Protein AF-A0A6T8UN69-F1 (afdb_monomer_lite)

Sequence (286 aa):
RALDAAEAAVQGIDRYLACGLDQQKLQELWQKQVRAEEHADEVLLEAWAATVAAQERLMMSVEQGLVDRVVETSPLDPEFAKDLHCEGLSLLATKAHGAGVKSVDRSLWGLVEQLLALEKIARFQERQLRSKQLKGVTQVPVDGAVTALYRAAAGAANPADPSGLALAADALDALGPTACPAPAGCKGMRLANASFGAWVSEDPGELLRGSDLKDVVTPCTGHGSMKDLLSLVKAWDDGLISAEEVRQMHHIDKDAHSCDEQCRSQLTIHLASQRSIIAEAMLKLR

Secondary structure (DSSP, 8-state):
-HHHHHHHHHHHHHHHTTS---HHHHHHHHHHHHHHHHHHHHHHHHHHHHHHHHHHHHHHHHHTTHHHHHHHTPPPPGGGGGG---S-HHHHHHHHHHHHHHHHHHHHHHHHHHHHHHHHHHHHHHHHHHHTT--PPPPPP-HHHHHHHHHHHHHHH-TTSHHHHHHHHHHHHHHHHHHSBPPTT--SEEEEEETTEEEEES-TTHHHHT--HHHH-EEE-SS--HHHHHHHHHHHHTT-S-TTTGGGT--S--------HHHHHHHHHHHTT---HHHHHHHHH-

Radius of gyration: 31.49 Å; chains: 1; bounding box: 70×32×103 Å

Organism: NCBI:txid73915

Foldseek 3Di:
DLVVQLVVLVVVLVVVVVDDDDPVVNVVSVVVNVVSVVVSLVVLQVLLVVLQVVLVVLLVCVVVVVLVVLLVPQDQDLVLLVPFAPPADLVNLLSLLLSSLVSSLVSCVVVVVVVVVSVVSNVVSVVVCVVVVHDHDDHDDCLSVLVSLLVLSVLCLQCVRPNVLLSSQVSCLSNQCSNANDPPPDGAHFHDDDPQFTKHFNRSSVVSVPDDCVVGIDGPGPDDDPVVVVVVVVCVVVVPDDPVNVCPPDPDDDDPDDCDPVNNVVSSVSSNPRDRPSNVVSVVVD

pLDDT: mean 75.1, std 19.1, range [29.41, 95.81]

Structure (mmCIF, N/CA/C/O backbone):
data_AF-A0A6T8UN69-F1
#
_entry.id   AF-A0A6T8UN69-F1
#
loop_
_atom_site.group_PDB
_atom_site.id
_atom_site.type_symbol
_atom_site.label_atom_id
_atom_site.label_alt_id
_atom_site.label_comp_id
_atom_site.label_asym_id
_atom_site.label_entity_id
_atom_site.label_seq_id
_atom_site.pdbx_PDB_ins_code
_atom_site.Cartn_x
_atom_site.Cartn_y
_atom_site.Cartn_z
_atom_site.occupancy
_atom_site.B_iso_or_equiv
_atom_site.auth_seq_id
_atom_site.auth_comp_id
_atom_site.auth_asym_id
_atom_site.auth_atom_id
_atom_site.pdbx_PDB_model_num
ATOM 1 N N . ARG A 1 1 ? -17.088 7.356 26.995 1.00 62.22 1 ARG A N 1
ATOM 2 C CA . ARG A 1 1 ? -18.423 7.955 27.253 1.00 62.22 1 ARG A CA 1
ATOM 3 C C . ARG A 1 1 ? -19.249 7.123 28.226 1.00 62.22 1 ARG A C 1
ATOM 5 O O . ARG A 1 1 ? -19.480 7.617 29.313 1.00 62.22 1 ARG A O 1
ATOM 12 N N . ALA A 1 2 ? -19.687 5.902 27.883 1.00 58.44 2 ALA A N 1
ATOM 13 C CA . ALA A 1 2 ? -20.429 5.052 28.830 1.00 58.44 2 ALA A CA 1
ATOM 14 C C . ALA A 1 2 ? -19.566 4.646 30.043 1.00 58.44 2 ALA A C 1
ATOM 16 O O . ALA A 1 2 ? -19.998 4.809 31.176 1.00 58.44 2 ALA A O 1
ATOM 17 N N . LEU A 1 3 ? -18.307 4.250 29.801 1.00 64.06 3 LEU A N 1
ATOM 18 C CA . LEU A 1 3 ? -17.312 4.008 30.857 1.00 64.06 3 LEU A CA 1
ATOM 19 C C . LEU A 1 3 ? -17.094 5.250 31.739 1.00 64.06 3 LEU A C 1
ATOM 21 O O . LEU A 1 3 ? -17.271 5.168 32.946 1.00 64.06 3 LEU A O 1
ATOM 25 N N . ASP A 1 4 ? -16.827 6.414 31.139 1.00 73.88 4 ASP A N 1
ATOM 26 C CA . ASP A 1 4 ? -16.667 7.675 31.885 1.00 73.88 4 ASP A CA 1
ATOM 27 C C . ASP A 1 4 ? -17.915 8.039 32.714 1.00 73.88 4 ASP A C 1
ATOM 29 O O . ASP A 1 4 ? -17.803 8.592 33.806 1.00 73.88 4 ASP A O 1
ATOM 33 N N . ALA A 1 5 ? -19.117 7.738 32.210 1.00 66.19 5 ALA A N 1
ATOM 34 C CA . ALA A 1 5 ? -20.366 7.971 32.930 1.00 66.19 5 ALA A CA 1
ATOM 35 C C . ALA A 1 5 ? -20.525 7.024 34.130 1.00 66.19 5 ALA A C 1
ATOM 37 O O . ALA A 1 5 ? -20.993 7.463 35.182 1.00 66.19 5 ALA A O 1
ATOM 38 N N . ALA A 1 6 ? -20.104 5.762 33.995 1.00 60.38 6 ALA A N 1
ATOM 39 C CA . ALA A 1 6 ? -20.058 4.809 35.099 1.00 60.38 6 ALA A CA 1
ATOM 40 C C . ALA A 1 6 ? -19.016 5.222 36.154 1.00 60.38 6 ALA A C 1
ATOM 42 O O . ALA A 1 6 ? -19.330 5.241 37.341 1.00 60.38 6 ALA A O 1
ATOM 43 N N . GLU A 1 7 ? -17.814 5.640 35.741 1.00 75.38 7 GLU A N 1
ATOM 44 C CA . GLU A 1 7 ? -16.772 6.147 36.649 1.00 75.38 7 GLU A CA 1
ATOM 45 C C . GLU A 1 7 ? -17.216 7.415 37.393 1.00 75.38 7 GLU A C 1
ATOM 47 O O . GLU A 1 7 ? -17.014 7.541 38.603 1.00 75.38 7 GLU A O 1
ATOM 52 N N . ALA A 1 8 ? -17.869 8.352 36.699 1.00 70.06 8 ALA A N 1
ATOM 53 C CA . ALA A 1 8 ? -18.395 9.569 37.312 1.00 70.06 8 ALA A CA 1
ATOM 54 C C . ALA A 1 8 ? -19.484 9.274 38.355 1.00 70.06 8 ALA A C 1
ATOM 56 O O . ALA A 1 8 ? -19.599 9.986 39.357 1.00 70.06 8 ALA A O 1
ATOM 57 N N . ALA A 1 9 ? -20.280 8.228 38.137 1.00 64.06 9 ALA A N 1
ATOM 58 C CA . ALA A 1 9 ? -21.314 7.821 39.071 1.00 64.06 9 ALA A CA 1
ATOM 59 C C . ALA A 1 9 ? -20.724 7.090 40.308 1.00 64.06 9 ALA A C 1
ATOM 61 O O . ALA A 1 9 ? -21.192 7.365 41.418 1.00 64.06 9 ALA A O 1
ATOM 62 N N . VAL A 1 10 ? -19.616 6.332 40.174 1.00 68.06 10 VAL A N 1
ATOM 63 C CA . VAL A 1 10 ? -18.839 5.795 41.322 1.00 68.06 10 VAL A CA 1
ATOM 64 C C . VAL A 1 10 ? -18.336 6.938 42.200 1.00 68.06 10 VAL A C 1
ATOM 66 O O . VAL A 1 10 ? -18.602 6.978 43.401 1.00 68.06 10 VAL A O 1
ATOM 69 N N . GLN A 1 11 ? -17.680 7.930 41.588 1.00 71.25 11 GLN A N 1
ATOM 70 C CA . GLN A 1 11 ? -17.156 9.098 42.306 1.00 71.25 11 GLN A CA 1
ATOM 71 C C . GLN A 1 11 ? -18.262 9.899 43.013 1.00 71.25 11 GLN A C 1
ATOM 73 O O . GLN A 1 11 ? -18.019 10.536 44.040 1.00 71.25 11 GLN A O 1
ATOM 78 N N . GLY A 1 12 ? -19.480 9.888 42.464 1.00 61.44 12 GLY A N 1
ATOM 79 C CA . GLY A 1 12 ? -20.652 10.510 43.073 1.00 61.44 12 GLY A CA 1
ATOM 80 C C . GLY A 1 12 ? -21.086 9.833 44.375 1.00 61.44 12 GLY A C 1
ATOM 81 O O . GLY A 1 12 ? -21.460 10.531 45.317 1.00 61.44 12 GLY A O 1
ATOM 82 N N . ILE A 1 13 ? -20.995 8.502 44.451 1.00 62.66 13 ILE A N 1
ATOM 83 C CA . ILE A 1 13 ? -21.324 7.719 45.652 1.00 62.66 13 ILE A CA 1
ATOM 84 C C . ILE A 1 13 ? -20.239 7.860 46.722 1.00 62.66 13 ILE A C 1
ATOM 86 O O . ILE A 1 13 ? -20.571 8.093 47.886 1.00 62.66 13 ILE A O 1
ATOM 90 N N . ASP A 1 14 ? -18.960 7.816 46.338 1.00 63.09 14 ASP A N 1
ATOM 91 C CA . ASP A 1 14 ? -17.831 7.974 47.269 1.00 63.09 14 ASP A CA 1
ATOM 92 C C . ASP A 1 14 ? -17.875 9.318 48.010 1.00 63.09 14 ASP A C 1
ATOM 94 O O . ASP A 1 14 ? -17.601 9.400 49.208 1.00 63.09 14 ASP A O 1
ATOM 98 N N . ARG A 1 15 ? -18.298 10.384 47.318 1.00 61.59 15 ARG A N 1
ATOM 99 C CA . ARG A 1 15 ? -18.509 11.709 47.925 1.00 61.59 15 ARG A CA 1
ATOM 100 C C . ARG A 1 15 ? -19.724 11.755 48.852 1.00 61.59 15 ARG A C 1
ATOM 102 O O . ARG A 1 15 ? -19.740 12.559 49.779 1.00 61.59 15 ARG A O 1
ATOM 109 N N . TY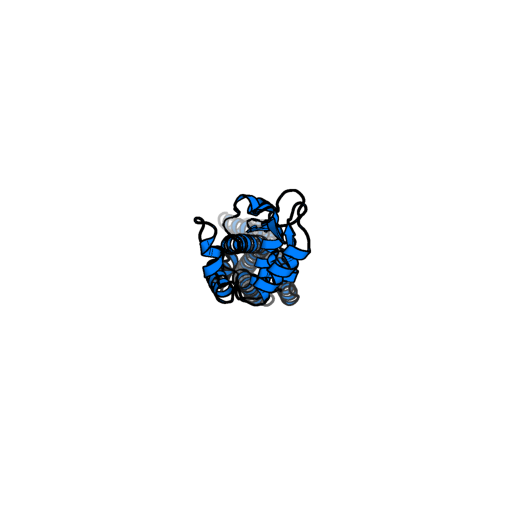R A 1 16 ? -20.731 10.916 48.614 1.00 60.50 16 TYR A N 1
ATOM 110 C CA . TYR A 1 16 ? -21.969 10.884 49.395 1.00 60.50 16 TYR A CA 1
ATOM 111 C C . TYR A 1 16 ? -21.808 10.126 50.721 1.00 60.50 16 TYR A C 1
ATOM 113 O O . TYR A 1 16 ? -22.405 10.509 51.725 1.00 60.50 16 TYR A O 1
ATOM 121 N N . LEU A 1 17 ? -20.941 9.108 50.764 1.00 57.38 17 LEU A N 1
ATOM 122 C CA . LEU A 1 17 ? -20.594 8.370 51.988 1.00 57.38 17 LEU A CA 1
ATOM 123 C C . LEU A 1 17 ? -19.914 9.250 53.060 1.00 57.38 17 LEU A C 1
ATOM 125 O O . LEU A 1 17 ? -19.919 8.894 54.237 1.00 57.38 17 LEU A O 1
ATOM 129 N N . ALA A 1 18 ? -19.379 10.416 52.680 1.00 59.12 18 ALA A N 1
ATOM 130 C CA . ALA A 1 18 ? -18.726 11.369 53.581 1.00 59.12 18 ALA A CA 1
ATOM 131 C C . ALA A 1 18 ? -19.687 12.359 54.280 1.00 59.12 18 ALA A C 1
ATOM 133 O O . ALA A 1 18 ? -19.265 13.085 55.182 1.00 59.12 18 ALA A O 1
ATOM 134 N N . CYS A 1 19 ? -20.971 12.407 53.901 1.00 59.41 19 CYS A N 1
ATOM 135 C CA . CYS A 1 19 ? -21.957 13.342 54.453 1.00 59.41 19 CYS A CA 1
ATOM 136 C C . CYS A 1 19 ? -23.213 12.580 54.903 1.00 59.41 19 CYS A C 1
ATOM 138 O O . CYS A 1 19 ? -24.081 12.271 54.090 1.00 59.41 19 CYS A O 1
ATOM 140 N N . GLY A 1 20 ? -23.321 12.247 56.193 1.00 61.94 20 GLY A N 1
ATOM 141 C CA . GLY A 1 20 ? -24.482 11.504 56.699 1.00 61.94 20 GLY A CA 1
ATOM 142 C C . GLY A 1 20 ? -25.805 12.269 56.549 1.00 61.94 20 GLY A C 1
ATOM 143 O O . GLY A 1 20 ? -25.817 13.493 56.583 1.00 61.94 20 GLY A O 1
ATOM 144 N N . LEU A 1 21 ? -26.976 11.648 56.421 1.00 59.16 21 LEU A N 1
ATOM 145 C CA . LEU A 1 21 ? -27.380 10.334 55.905 1.00 59.16 21 LEU A CA 1
ATOM 146 C C . LEU A 1 21 ? -28.847 10.544 55.470 1.00 59.16 21 LEU A C 1
ATOM 148 O O . LEU A 1 21 ? -29.690 10.827 56.317 1.00 59.16 21 LEU A O 1
ATOM 152 N N . ASP A 1 22 ? -29.152 10.415 54.176 1.00 75.81 22 ASP A N 1
ATOM 153 C CA . ASP A 1 22 ? -30.517 10.192 53.672 1.00 75.81 22 ASP A CA 1
ATOM 154 C C . ASP A 1 22 ? -30.512 8.850 52.936 1.00 75.81 22 ASP A C 1
ATOM 156 O O . ASP A 1 22 ? -29.900 8.696 51.874 1.00 75.81 22 ASP A O 1
ATOM 160 N N . GLN A 1 23 ? -31.133 7.853 53.564 1.00 73.25 23 GLN A N 1
ATOM 161 C CA . GLN A 1 23 ? -31.097 6.462 53.128 1.00 73.25 23 GLN A CA 1
ATOM 162 C C . GLN A 1 23 ? -31.810 6.268 51.783 1.00 73.25 23 GLN A C 1
ATOM 164 O O . GLN A 1 23 ? -31.371 5.456 50.970 1.00 73.25 23 GLN A O 1
ATOM 169 N N . GLN A 1 24 ? -32.858 7.054 51.518 1.00 79.75 24 GLN A N 1
ATOM 170 C CA . GLN A 1 24 ? -33.617 6.982 50.273 1.00 79.75 24 GLN A CA 1
ATOM 171 C C . GLN A 1 24 ? -32.778 7.504 49.102 1.00 79.75 24 GLN A C 1
ATOM 173 O O . GLN A 1 24 ? -32.668 6.861 48.060 1.00 79.75 24 GLN A O 1
ATOM 178 N N . LYS A 1 25 ? -32.074 8.617 49.317 1.00 77.62 25 LYS A N 1
ATOM 179 C CA . LYS A 1 25 ? -31.186 9.213 48.316 1.00 77.62 25 LYS A CA 1
ATOM 180 C C . LYS A 1 25 ? -29.934 8.375 48.046 1.00 77.62 25 LYS A C 1
ATOM 182 O O . LYS A 1 25 ? -29.472 8.310 46.909 1.00 77.62 25 LYS A O 1
ATOM 187 N N . LEU A 1 26 ? -29.407 7.688 49.061 1.00 77.38 26 LEU A N 1
ATOM 188 C CA . LEU A 1 26 ? -28.316 6.727 48.883 1.00 77.38 26 LEU A CA 1
ATOM 189 C C . LEU A 1 26 ? -28.768 5.509 48.060 1.00 77.38 26 LEU A C 1
ATOM 191 O O . LEU A 1 26 ? -28.031 5.058 47.185 1.00 77.38 26 LEU A O 1
ATOM 195 N N . GLN A 1 27 ? -29.991 5.020 48.281 1.00 81.25 27 GLN A N 1
ATOM 196 C CA . GLN A 1 27 ? -30.570 3.927 47.498 1.00 81.25 27 GLN A CA 1
ATOM 197 C C . GLN A 1 27 ? -30.805 4.325 46.031 1.00 81.25 27 GLN A C 1
ATOM 199 O O . GLN A 1 27 ? -30.498 3.544 45.133 1.00 81.25 27 GLN A O 1
ATOM 204 N N . GLU A 1 28 ? -31.281 5.545 45.771 1.00 83.12 28 GLU A N 1
ATOM 205 C CA . GLU A 1 28 ? -31.431 6.082 44.410 1.00 83.12 28 GLU A CA 1
ATOM 206 C C . GLU A 1 28 ? -30.085 6.236 43.688 1.00 83.12 28 GLU A C 1
ATOM 208 O O . GLU A 1 28 ? -29.955 5.841 42.526 1.00 83.12 28 GLU A O 1
ATOM 213 N N . LEU A 1 29 ? -29.063 6.773 44.367 1.00 80.75 29 LEU A N 1
ATOM 214 C CA . LEU A 1 29 ? -27.714 6.899 43.808 1.00 80.75 29 LEU A CA 1
ATOM 215 C C . LEU A 1 29 ? -27.100 5.531 43.509 1.00 80.75 29 LEU A C 1
ATOM 217 O O . LEU A 1 29 ? -26.540 5.344 42.431 1.00 80.75 29 LEU A O 1
ATOM 221 N N . TRP A 1 30 ? -27.263 4.569 44.417 1.00 80.75 30 TRP A N 1
ATOM 222 C CA . TRP A 1 30 ? -26.813 3.196 44.212 1.00 80.75 30 TRP A CA 1
ATOM 223 C C . TRP A 1 30 ? -27.508 2.541 43.012 1.00 80.75 30 TRP A C 1
ATOM 225 O O . TRP A 1 30 ? -26.835 2.008 42.136 1.00 80.75 30 TRP A O 1
ATOM 235 N N . GLN A 1 31 ? -28.836 2.652 42.892 1.00 85.81 31 GLN A N 1
ATOM 236 C CA . GLN A 1 31 ? -29.565 2.124 41.730 1.00 85.81 31 GLN A CA 1
ATOM 237 C C . GLN A 1 31 ? -29.118 2.776 40.418 1.00 85.81 31 GLN A C 1
ATOM 239 O O . GLN A 1 31 ? -29.001 2.103 39.395 1.00 85.81 31 GLN A O 1
ATOM 244 N N . LYS A 1 32 ? -28.866 4.090 40.432 1.00 83.94 32 LYS A N 1
ATOM 245 C CA . LYS A 1 32 ? -28.361 4.813 39.263 1.00 83.94 32 LYS A CA 1
ATOM 246 C C . LYS A 1 32 ? -26.964 4.336 38.870 1.00 83.94 32 LYS A C 1
ATOM 248 O O . LYS A 1 32 ? -26.701 4.199 37.679 1.00 83.94 32 LYS A O 1
ATOM 253 N N . GLN A 1 33 ? -26.104 4.074 39.851 1.00 82.31 33 GLN A N 1
ATOM 254 C CA . GLN A 1 33 ? -24.772 3.531 39.623 1.00 82.31 33 GLN A CA 1
ATOM 255 C C . GLN A 1 33 ? -24.827 2.141 39.005 1.00 82.31 33 GLN A C 1
ATOM 257 O O . GLN A 1 33 ? -24.206 1.928 37.972 1.00 82.31 33 GLN A O 1
ATOM 262 N N . VAL A 1 34 ? -25.602 1.229 39.599 1.00 84.75 34 VAL A N 1
ATOM 263 C CA . VAL A 1 34 ? -25.745 -0.144 39.095 1.00 84.75 34 VAL A CA 1
ATOM 264 C C . VAL A 1 34 ? -26.188 -0.128 37.632 1.00 84.75 34 VAL A C 1
ATOM 266 O O . VAL A 1 34 ? -25.539 -0.740 36.796 1.00 84.75 34 VAL A O 1
ATOM 269 N N . ARG A 1 35 ? -27.204 0.675 37.284 1.00 86.50 35 ARG A N 1
ATOM 270 C CA . ARG A 1 35 ? -27.659 0.807 35.887 1.00 86.50 35 ARG A CA 1
ATOM 271 C C . ARG A 1 35 ? -26.601 1.400 34.956 1.00 86.50 35 ARG A C 1
ATOM 273 O O . ARG A 1 35 ? -26.521 1.012 33.796 1.00 86.50 35 ARG A O 1
ATOM 280 N N . ALA A 1 36 ? -25.834 2.385 35.425 1.00 82.94 36 ALA A N 1
ATOM 281 C CA . ALA A 1 36 ? -24.773 2.991 34.624 1.00 82.94 36 ALA A CA 1
ATOM 282 C C . ALA A 1 36 ? -23.632 1.998 34.363 1.00 82.94 36 ALA A C 1
ATOM 284 O O . ALA A 1 36 ? -23.059 1.998 33.276 1.00 82.94 36 ALA A O 1
ATOM 285 N N . GLU A 1 37 ? -23.327 1.152 35.343 1.00 85.81 37 GLU A N 1
ATOM 286 C CA . GLU A 1 37 ? -22.321 0.104 35.238 1.00 85.81 37 GLU A CA 1
ATOM 287 C C . GLU A 1 37 ? -22.777 -1.036 34.321 1.00 85.81 37 GLU A C 1
ATOM 289 O O . GLU A 1 37 ? -22.049 -1.359 33.385 1.00 85.81 37 GLU A O 1
ATOM 294 N N . GLU A 1 38 ? -24.001 -1.546 34.497 1.00 88.06 38 GLU A N 1
ATOM 295 C CA . GLU A 1 38 ? -24.620 -2.540 33.604 1.00 88.06 38 GLU A CA 1
ATOM 296 C C . GLU A 1 38 ? -24.624 -2.050 32.149 1.00 88.06 38 GLU A C 1
ATOM 298 O O . GLU A 1 38 ? -24.169 -2.748 31.245 1.00 88.06 38 GLU A O 1
ATOM 303 N N . HIS A 1 39 ? -25.047 -0.803 31.920 1.00 88.00 39 HIS A N 1
ATOM 304 C CA . HIS A 1 39 ? -25.047 -0.223 30.580 1.00 88.00 39 HIS A CA 1
ATOM 305 C C . HIS A 1 39 ? -23.630 -0.067 30.002 1.00 88.00 39 HIS A C 1
ATOM 307 O O . HIS A 1 39 ? -23.417 -0.254 28.803 1.00 88.00 39 HIS A O 1
ATOM 313 N N . ALA A 1 40 ? -22.638 0.280 30.828 1.00 88.75 40 ALA A N 1
ATOM 314 C CA . ALA A 1 40 ? -21.252 0.368 30.378 1.00 88.75 40 ALA A CA 1
ATOM 315 C C . ALA A 1 40 ? -20.680 -1.008 30.001 1.00 88.75 40 ALA A C 1
ATOM 317 O O . ALA A 1 40 ? -19.903 -1.089 29.048 1.00 88.75 40 ALA A O 1
ATOM 318 N N . ASP A 1 41 ? -21.075 -2.065 30.713 1.00 91.31 41 ASP A N 1
ATOM 319 C CA . ASP A 1 41 ? -20.672 -3.444 30.434 1.00 91.31 41 ASP A CA 1
ATOM 320 C C . ASP A 1 41 ? -21.272 -3.949 29.119 1.00 91.31 41 ASP A C 1
ATOM 322 O O . ASP A 1 41 ? -20.545 -4.488 28.281 1.00 91.31 41 ASP A O 1
ATOM 326 N N . GLU A 1 42 ? -22.566 -3.705 28.895 1.00 92.75 42 GLU A N 1
ATOM 327 C CA . GLU A 1 42 ? -23.251 -4.023 27.636 1.00 92.75 42 GLU A CA 1
ATOM 328 C C . GLU A 1 42 ? -22.577 -3.335 26.444 1.00 92.75 42 GLU A C 1
ATOM 330 O O . GLU A 1 42 ? -22.165 -3.992 25.486 1.00 92.75 42 GLU A O 1
ATOM 335 N N . VAL A 1 43 ? -22.371 -2.016 26.531 1.00 92.81 43 VAL A N 1
ATOM 336 C CA . VAL A 1 43 ? -21.730 -1.234 25.463 1.00 92.81 43 VAL A CA 1
ATOM 337 C C . VAL A 1 43 ? -20.296 -1.703 25.209 1.00 92.81 43 VAL A C 1
ATOM 339 O O . VAL A 1 43 ? -19.839 -1.709 24.064 1.00 92.81 43 VAL A O 1
ATOM 342 N N . LEU A 1 44 ? -19.560 -2.097 26.252 1.00 92.88 44 LEU A N 1
ATOM 343 C CA . LEU A 1 44 ? -18.206 -2.621 26.100 1.00 92.88 44 LEU A CA 1
ATOM 344 C C . LEU A 1 44 ? -18.199 -3.971 25.366 1.00 92.88 44 LEU A C 1
ATOM 346 O O . LEU A 1 44 ? -17.345 -4.176 24.502 1.00 92.88 44 LEU A O 1
ATOM 350 N N . LEU A 1 45 ? -19.143 -4.864 25.671 1.00 94.69 45 LEU A N 1
ATOM 351 C CA . LEU A 1 45 ? -19.291 -6.152 24.988 1.00 94.69 45 LEU A CA 1
ATOM 352 C C . LEU A 1 45 ? -19.696 -5.979 23.517 1.00 94.69 45 LEU A C 1
ATOM 354 O O . LEU A 1 45 ? -19.110 -6.626 22.647 1.00 94.69 45 LEU A O 1
ATOM 358 N N . GLU A 1 46 ? -20.634 -5.078 23.221 1.00 94.69 46 GLU A N 1
ATOM 359 C CA . GLU A 1 46 ? -21.027 -4.747 21.845 1.00 94.69 46 GLU A CA 1
ATOM 360 C C . GLU A 1 46 ? -19.860 -4.153 21.049 1.00 94.69 46 GLU A C 1
ATOM 362 O O . GLU A 1 46 ? -19.572 -4.580 19.927 1.00 94.69 46 GLU A O 1
ATOM 367 N N . ALA A 1 47 ? -19.144 -3.195 21.642 1.00 93.44 47 ALA A N 1
ATOM 368 C CA . ALA A 1 47 ? -17.995 -2.566 21.007 1.00 93.44 47 ALA A CA 1
ATOM 369 C C . ALA A 1 47 ? -16.854 -3.567 20.772 1.00 93.44 47 ALA A C 1
ATOM 371 O O . ALA A 1 47 ? -16.173 -3.483 19.751 1.00 93.44 47 ALA A O 1
ATOM 372 N N . TRP A 1 48 ? -16.660 -4.524 21.682 1.00 95.81 48 TRP A N 1
ATOM 373 C CA . TRP A 1 48 ? -15.706 -5.615 21.504 1.00 95.81 48 TRP A CA 1
ATOM 374 C C . TRP A 1 48 ? -16.097 -6.537 20.348 1.00 95.81 48 TRP A C 1
ATOM 376 O O . TRP A 1 48 ? -15.270 -6.813 19.481 1.00 95.81 48 TRP A O 1
ATOM 386 N N . ALA A 1 49 ? -17.361 -6.962 20.280 1.00 94.62 49 ALA A N 1
ATOM 387 C CA . ALA A 1 49 ? -17.854 -7.790 19.182 1.00 94.62 49 ALA A CA 1
ATOM 388 C C . ALA A 1 49 ? -17.687 -7.094 17.819 1.00 94.62 49 ALA A C 1
ATOM 390 O O . ALA A 1 49 ? -17.262 -7.723 16.851 1.00 94.62 49 ALA A O 1
ATOM 391 N N . ALA A 1 50 ? -17.946 -5.784 17.749 1.00 94.94 50 ALA A N 1
ATOM 392 C CA . ALA A 1 50 ? -17.722 -4.992 16.541 1.00 94.94 50 ALA A CA 1
ATOM 393 C C . ALA A 1 50 ? -16.238 -4.942 16.135 1.00 94.94 50 ALA A C 1
ATOM 395 O O . ALA A 1 50 ? -15.923 -5.062 14.950 1.00 94.94 50 ALA A O 1
ATOM 396 N N . THR A 1 51 ? -15.325 -4.804 17.101 1.00 94.75 51 THR A N 1
ATOM 397 C CA . THR A 1 51 ? -13.875 -4.839 16.858 1.00 94.75 51 THR A CA 1
ATOM 398 C C . THR A 1 51 ? -13.423 -6.199 16.329 1.00 94.75 51 THR A C 1
ATOM 400 O O . THR A 1 51 ? -12.702 -6.246 15.333 1.00 94.75 51 THR A O 1
ATOM 403 N N . VAL A 1 52 ? -13.874 -7.301 16.937 1.00 95.12 52 VAL A N 1
ATOM 404 C CA . VAL A 1 52 ? -13.548 -8.663 16.475 1.00 95.12 52 VAL A CA 1
ATOM 405 C C . VAL A 1 52 ? -14.087 -8.895 15.060 1.00 95.12 52 VAL A C 1
ATOM 407 O O . VAL A 1 52 ? -13.337 -9.311 14.181 1.00 95.12 52 VAL A O 1
ATOM 410 N N . ALA A 1 53 ? -15.336 -8.510 14.785 1.00 95.19 53 ALA A N 1
ATOM 411 C CA . ALA A 1 53 ? -15.914 -8.606 13.444 1.00 95.19 53 ALA A CA 1
ATOM 412 C C . ALA A 1 53 ? -15.152 -7.758 12.404 1.00 95.19 53 ALA A C 1
ATOM 414 O O . ALA A 1 53 ? -15.041 -8.137 11.236 1.00 95.19 53 ALA A O 1
ATOM 415 N N . ALA A 1 54 ? -14.610 -6.602 12.799 1.00 94.50 54 ALA A N 1
ATOM 416 C CA . ALA A 1 54 ? -13.759 -5.797 11.929 1.00 94.50 54 ALA A CA 1
ATOM 417 C C . ALA A 1 54 ? -12.410 -6.481 11.643 1.00 94.50 54 ALA A C 1
ATOM 419 O O . ALA A 1 54 ? -11.952 -6.444 10.500 1.00 94.50 54 ALA A O 1
ATOM 420 N N . GLN A 1 55 ? -11.805 -7.148 12.633 1.00 93.69 55 GLN A N 1
ATOM 421 C CA . GLN A 1 55 ? -10.586 -7.946 12.440 1.00 93.69 55 GLN A CA 1
ATOM 422 C C . GLN A 1 55 ? -10.833 -9.118 11.482 1.00 93.69 55 GLN A C 1
ATOM 424 O O . GLN A 1 55 ? -10.053 -9.320 10.556 1.00 93.69 55 GLN A O 1
ATOM 429 N N . GLU A 1 56 ? -11.950 -9.834 11.628 1.00 94.25 56 GLU A N 1
ATOM 430 C CA . GLU A 1 56 ? -12.337 -10.909 10.702 1.00 94.25 56 GLU A CA 1
ATOM 431 C C . GLU A 1 56 ? -12.488 -10.395 9.268 1.00 94.25 56 GLU A C 1
ATOM 433 O O . GLU A 1 56 ? -11.956 -10.984 8.327 1.00 94.25 56 GLU A O 1
ATOM 438 N N . ARG A 1 57 ? -13.175 -9.262 9.081 1.00 94.75 57 ARG A N 1
ATOM 439 C CA . ARG A 1 57 ? -13.347 -8.648 7.755 1.00 94.75 57 ARG A CA 1
ATOM 440 C C . ARG A 1 57 ? -12.033 -8.200 7.140 1.00 94.75 57 ARG A C 1
ATOM 442 O O . ARG A 1 57 ? -11.850 -8.372 5.934 1.00 94.75 57 ARG A O 1
ATOM 449 N N . LEU A 1 58 ? -11.131 -7.641 7.943 1.00 93.25 58 LEU A N 1
ATOM 450 C CA . LEU A 1 58 ? -9.787 -7.292 7.495 1.00 93.25 58 LEU A CA 1
ATOM 451 C C . LEU A 1 58 ? -9.062 -8.539 6.985 1.00 93.25 58 LEU A C 1
ATOM 453 O O . LEU A 1 58 ? -8.559 -8.526 5.865 1.00 93.25 58 LEU A O 1
ATOM 457 N N . MET A 1 59 ? -9.067 -9.621 7.764 1.00 94.06 59 MET A N 1
ATOM 458 C CA . MET A 1 59 ? -8.399 -10.869 7.393 1.00 94.06 59 MET A CA 1
ATOM 459 C C . MET A 1 59 ? -8.988 -11.479 6.119 1.00 94.06 59 MET A C 1
ATOM 461 O O . MET A 1 59 ? -8.236 -11.769 5.194 1.00 94.06 59 MET A O 1
ATOM 465 N N . MET A 1 60 ? -10.317 -11.551 6.003 1.00 94.62 60 MET A N 1
ATOM 466 C CA . MET A 1 60 ? -10.976 -11.997 4.768 1.00 94.62 60 MET A CA 1
ATOM 467 C C . MET A 1 60 ? -10.595 -11.125 3.564 1.00 94.62 60 MET A C 1
ATOM 469 O O . MET A 1 60 ? -10.367 -11.634 2.471 1.00 94.62 60 MET A O 1
ATOM 473 N N . SER A 1 61 ? -10.504 -9.805 3.747 1.00 93.88 61 SER A N 1
ATOM 474 C CA . SER A 1 61 ? -10.136 -8.890 2.659 1.00 93.88 61 SER A CA 1
ATOM 475 C C . SER A 1 61 ? -8.684 -9.087 2.224 1.00 93.88 61 SER A C 1
ATOM 477 O O . SER A 1 61 ? -8.384 -9.064 1.030 1.00 93.88 61 SER A O 1
ATOM 479 N N . VAL A 1 62 ? -7.783 -9.306 3.184 1.00 93.44 62 VAL A N 1
ATOM 480 C CA . VAL A 1 62 ? -6.373 -9.621 2.927 1.00 93.44 62 VAL A CA 1
ATOM 481 C C . VAL A 1 62 ? -6.239 -10.951 2.187 1.00 93.44 62 VAL A C 1
ATOM 483 O O . VAL A 1 62 ? -5.540 -11.001 1.182 1.00 93.44 62 VAL A O 1
ATOM 486 N N . GLU A 1 63 ? -6.945 -11.999 2.618 1.00 93.19 63 GLU A N 1
ATOM 487 C CA . GLU A 1 63 ? -6.971 -13.305 1.938 1.00 93.19 63 GLU A CA 1
ATOM 488 C C . GLU A 1 63 ? -7.516 -13.210 0.510 1.00 93.19 63 GLU A C 1
ATOM 490 O O . GLU A 1 63 ? -7.060 -13.914 -0.387 1.00 93.19 63 GLU A O 1
ATOM 495 N N . GLN A 1 64 ? -8.456 -12.295 0.279 1.00 94.19 64 GLN A N 1
ATOM 496 C CA . GLN A 1 64 ? -8.978 -11.985 -1.048 1.00 94.19 64 GLN A CA 1
ATOM 497 C C . GLN A 1 64 ? -8.044 -11.090 -1.877 1.00 94.19 64 GLN A C 1
ATOM 499 O O . GLN A 1 64 ? -8.459 -10.647 -2.944 1.00 94.19 64 GLN A O 1
ATOM 504 N N . GLY A 1 65 ? -6.830 -10.773 -1.419 1.00 93.12 65 GLY A N 1
ATOM 505 C CA . GLY A 1 65 ? -5.846 -9.991 -2.176 1.00 93.12 65 GLY A CA 1
ATOM 506 C C . GLY A 1 65 ? -6.068 -8.476 -2.140 1.00 93.12 65 GLY A C 1
ATOM 507 O O . GLY A 1 65 ? -5.725 -7.783 -3.094 1.00 93.12 65 GLY A O 1
ATOM 508 N N . LEU A 1 66 ? -6.677 -7.927 -1.077 1.00 94.25 66 LEU A N 1
ATOM 509 C CA . LEU A 1 66 ? -6.847 -6.471 -0.931 1.00 94.25 66 LEU A CA 1
ATOM 510 C C . LEU A 1 66 ? -5.511 -5.724 -1.034 1.00 94.25 66 LEU A C 1
ATOM 512 O O . LEU A 1 66 ? -5.449 -4.696 -1.700 1.00 94.25 66 LEU A O 1
ATOM 516 N N . VAL A 1 67 ? -4.474 -6.230 -0.362 1.00 93.19 67 VAL A N 1
ATOM 517 C CA . VAL A 1 67 ? -3.165 -5.568 -0.298 1.00 93.19 67 VAL A CA 1
ATOM 518 C C . VAL A 1 67 ? -2.531 -5.507 -1.685 1.00 93.19 67 VAL A C 1
ATOM 520 O O . VAL A 1 67 ? -2.133 -4.430 -2.115 1.00 93.19 67 VAL A O 1
ATOM 523 N N . ASP A 1 68 ? -2.518 -6.629 -2.403 1.00 92.69 68 ASP A N 1
ATOM 524 C CA . ASP A 1 68 ? -1.918 -6.719 -3.735 1.00 92.69 68 ASP A CA 1
ATOM 525 C C . ASP A 1 68 ? -2.628 -5.782 -4.723 1.00 92.69 68 ASP A C 1
ATOM 527 O O . ASP A 1 68 ? -1.976 -4.984 -5.391 1.00 92.69 68 ASP A O 1
ATOM 531 N N . ARG A 1 69 ? -3.969 -5.741 -4.708 1.00 93.12 69 ARG A N 1
ATOM 532 C CA . ARG A 1 69 ? -4.741 -4.794 -5.535 1.00 93.12 69 ARG A CA 1
ATOM 533 C C . ARG A 1 69 ? -4.413 -3.329 -5.255 1.00 93.12 69 ARG A C 1
ATOM 535 O O . ARG A 1 69 ? -4.446 -2.506 -6.166 1.00 93.12 69 ARG A O 1
ATOM 542 N N . VAL A 1 70 ? -4.156 -2.972 -3.997 1.00 93.06 70 VAL A N 1
ATOM 543 C CA . VAL A 1 70 ? -3.797 -1.591 -3.631 1.00 93.06 70 VAL A CA 1
ATOM 544 C C . VAL A 1 70 ? -2.414 -1.244 -4.175 1.00 93.06 70 VAL A C 1
ATOM 546 O O . VAL A 1 70 ? -2.222 -0.135 -4.668 1.00 93.06 70 VAL A O 1
ATOM 549 N N . VAL A 1 71 ? -1.471 -2.189 -4.147 1.00 92.56 71 VAL A N 1
ATOM 550 C CA . VAL A 1 71 ? -0.156 -2.021 -4.781 1.00 92.56 71 VAL A CA 1
ATOM 551 C C . VAL A 1 71 ? -0.297 -1.863 -6.296 1.00 92.56 71 VAL A C 1
ATOM 553 O O . VAL A 1 71 ? 0.203 -0.886 -6.843 1.00 92.56 71 VAL A O 1
ATOM 556 N N . GLU A 1 72 ? -1.043 -2.747 -6.961 1.00 88.94 72 GLU A N 1
ATOM 557 C CA . GLU A 1 72 ? -1.254 -2.719 -8.420 1.00 88.94 72 GLU A CA 1
ATOM 558 C C . GLU A 1 72 ? -1.928 -1.431 -8.912 1.00 88.94 72 GLU A C 1
ATOM 560 O O . GLU A 1 72 ? -1.651 -0.951 -10.006 1.00 88.94 72 GLU A O 1
ATOM 565 N N . THR A 1 73 ? -2.822 -0.855 -8.106 1.00 90.44 73 THR A N 1
ATOM 566 C CA . THR A 1 73 ? -3.571 0.363 -8.462 1.00 90.44 73 THR A CA 1
ATOM 567 C C . THR A 1 73 ? -2.962 1.641 -7.884 1.00 90.44 73 THR A C 1
ATOM 569 O O . THR A 1 73 ? -3.581 2.706 -7.962 1.00 90.44 73 THR A O 1
ATOM 572 N N . SER A 1 74 ? -1.761 1.559 -7.301 1.00 90.69 74 SER A N 1
ATOM 573 C CA . SER A 1 74 ? -1.086 2.697 -6.672 1.00 90.69 74 SER A CA 1
ATOM 574 C C . SER A 1 74 ? -0.816 3.805 -7.700 1.00 90.69 74 SER A C 1
ATOM 576 O O . SER A 1 74 ? -0.069 3.591 -8.656 1.00 90.69 74 SER A O 1
ATOM 578 N N . PRO A 1 75 ? -1.409 5.005 -7.544 1.00 90.69 75 PRO A N 1
ATOM 579 C CA . PRO A 1 75 ? -1.286 6.050 -8.547 1.00 90.69 75 PRO A CA 1
ATOM 580 C C . PRO A 1 75 ? 0.108 6.672 -8.509 1.00 90.69 75 PRO A C 1
ATOM 582 O O . PRO A 1 75 ? 0.566 7.159 -7.471 1.00 90.69 75 PRO A O 1
ATOM 585 N N . LEU A 1 76 ? 0.784 6.713 -9.651 1.00 90.12 76 LEU A N 1
ATOM 586 C CA . LEU A 1 76 ? 2.035 7.449 -9.783 1.00 90.12 76 LEU A CA 1
ATOM 587 C C . LEU A 1 76 ? 1.744 8.949 -9.837 1.00 90.12 76 LEU A C 1
ATOM 589 O O . LEU A 1 76 ? 0.999 9.422 -10.694 1.00 90.12 76 LEU A O 1
ATOM 593 N N . ASP A 1 77 ? 2.331 9.694 -8.904 1.00 84.19 77 ASP A N 1
ATOM 594 C CA . ASP A 1 77 ? 2.200 11.145 -8.873 1.00 84.19 77 ASP A CA 1
ATOM 595 C C . ASP A 1 77 ? 3.060 11.756 -9.997 1.00 84.19 77 ASP A C 1
ATOM 597 O O . ASP A 1 77 ? 4.281 11.559 -9.997 1.00 84.19 77 ASP A O 1
ATOM 601 N N . PRO A 1 78 ? 2.475 12.499 -10.957 1.00 77.81 78 PRO A N 1
ATOM 602 C CA . PRO A 1 78 ? 3.242 13.137 -12.023 1.00 77.81 78 PRO A CA 1
ATOM 603 C C . PRO A 1 78 ? 4.241 14.169 -11.487 1.00 77.81 78 PRO A C 1
ATOM 605 O O . PRO A 1 78 ? 5.194 14.515 -12.185 1.00 77.81 78 PRO A O 1
ATOM 608 N N . GLU A 1 79 ? 4.083 14.653 -10.249 1.00 82.94 79 GLU A N 1
ATOM 609 C CA . GLU A 1 79 ? 5.084 15.514 -9.622 1.00 82.94 79 GLU A CA 1
ATOM 610 C C . GLU A 1 79 ? 6.436 14.821 -9.442 1.00 82.94 79 GLU A C 1
ATOM 612 O O . GLU A 1 79 ? 7.461 15.499 -9.503 1.00 82.94 79 GLU A O 1
ATOM 617 N N . PHE A 1 80 ? 6.471 13.488 -9.332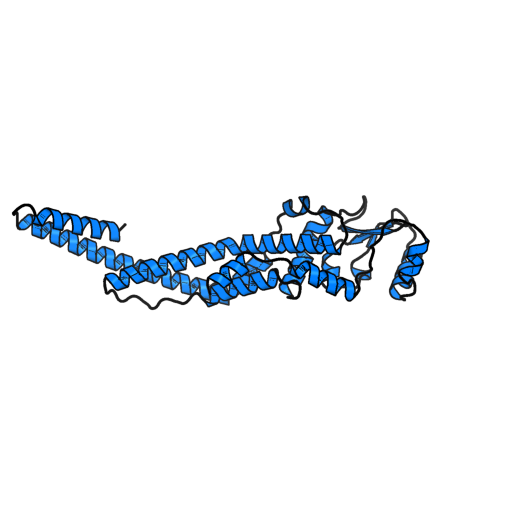 1.00 82.38 80 PHE A N 1
ATOM 618 C CA . PHE A 1 80 ? 7.729 12.744 -9.277 1.00 82.38 80 PHE A CA 1
ATOM 619 C C . PHE A 1 80 ? 8.570 12.903 -10.549 1.00 82.38 80 PHE A C 1
ATOM 621 O O . PHE A 1 80 ? 9.791 12.788 -10.480 1.00 82.38 80 PHE A O 1
ATOM 628 N N . ALA A 1 81 ? 7.957 13.231 -11.694 1.00 76.69 81 ALA A N 1
ATOM 629 C CA . ALA A 1 81 ? 8.683 13.512 -12.930 1.00 76.69 81 ALA A CA 1
ATOM 630 C C . ALA A 1 81 ? 9.526 14.793 -12.867 1.00 76.69 81 ALA A C 1
ATOM 632 O O . ALA A 1 81 ? 10.500 14.903 -13.604 1.00 76.69 81 ALA A O 1
ATOM 633 N N . LYS A 1 82 ? 9.199 15.745 -11.982 1.00 78.69 82 LYS A N 1
ATOM 634 C CA . LYS A 1 82 ? 9.922 17.026 -11.870 1.00 78.69 82 LYS A CA 1
ATOM 635 C C . LYS A 1 82 ? 11.349 16.854 -11.346 1.00 78.69 82 LYS A C 1
ATOM 637 O O . LYS A 1 82 ? 12.228 17.624 -11.715 1.00 78.69 82 LYS A O 1
ATOM 642 N N . ASP A 1 83 ? 11.570 15.839 -10.515 1.00 73.69 83 ASP A N 1
ATOM 643 C CA . ASP A 1 83 ? 12.883 15.533 -9.938 1.00 73.69 83 ASP A CA 1
ATOM 644 C C . ASP A 1 83 ? 13.707 14.585 -10.834 1.00 73.69 83 ASP A C 1
ATOM 646 O O . ASP A 1 83 ? 14.895 14.330 -10.588 1.00 73.69 83 ASP A O 1
ATOM 650 N N . LEU A 1 84 ? 13.090 14.055 -11.894 1.00 77.56 84 LEU A N 1
ATOM 651 C CA . LEU A 1 84 ? 13.710 13.137 -12.838 1.00 77.56 84 LEU A CA 1
ATOM 652 C C . LEU A 1 84 ? 14.381 13.915 -13.973 1.00 77.56 84 LEU A C 1
ATOM 654 O O . LEU A 1 84 ? 13.789 14.777 -14.611 1.00 77.56 84 LEU A O 1
ATOM 658 N N . HIS A 1 85 ? 15.640 13.575 -14.233 1.00 74.88 85 HIS A N 1
ATOM 659 C CA . HIS A 1 85 ? 16.453 14.180 -15.281 1.00 74.88 85 HIS A CA 1
ATOM 660 C C . HIS A 1 85 ? 16.921 13.089 -16.244 1.00 74.88 85 HIS A C 1
ATOM 662 O O . HIS A 1 85 ? 17.141 11.944 -15.837 1.00 74.88 85 HIS A O 1
ATOM 668 N N . CYS A 1 86 ? 17.096 13.441 -17.518 1.00 71.62 86 CYS A N 1
ATOM 669 C CA . CYS A 1 86 ? 17.602 12.519 -18.531 1.00 71.62 86 CYS A CA 1
ATOM 670 C C . CYS A 1 86 ? 19.123 12.331 -18.402 1.00 71.62 86 CYS A C 1
ATOM 672 O O . CYS A 1 86 ? 19.900 12.862 -19.190 1.00 71.62 86 CYS A O 1
ATOM 674 N N . GLU A 1 87 ? 19.530 11.594 -17.370 1.00 68.62 87 GLU A N 1
ATOM 675 C CA . GLU A 1 87 ? 20.926 11.322 -16.989 1.00 68.62 87 GLU A CA 1
ATOM 676 C C . GLU A 1 87 ? 21.374 9.897 -17.387 1.00 68.62 87 GLU A C 1
ATOM 678 O O . GLU A 1 87 ? 22.374 9.389 -16.890 1.00 68.62 87 GLU A O 1
ATOM 683 N N . GLY A 1 88 ? 20.617 9.239 -18.273 1.00 68.94 88 GLY A N 1
ATOM 684 C CA . GLY A 1 88 ? 20.831 7.855 -18.711 1.00 68.94 88 GLY A CA 1
ATOM 685 C C . GLY A 1 88 ? 19.722 6.902 -18.254 1.00 68.94 88 GLY A C 1
ATOM 686 O O . GLY A 1 88 ? 19.076 7.118 -17.228 1.00 68.94 88 GLY A O 1
ATOM 687 N N . LEU A 1 89 ? 19.491 5.835 -19.030 1.00 71.94 89 LEU A N 1
ATOM 688 C CA . LEU A 1 89 ? 18.367 4.909 -18.833 1.00 71.94 89 LEU A CA 1
ATOM 689 C C . LEU A 1 89 ? 18.404 4.212 -17.466 1.00 71.94 89 LEU A C 1
ATOM 691 O O . LEU A 1 89 ? 17.376 4.103 -16.807 1.00 71.94 89 LEU A O 1
ATOM 695 N N . SER A 1 90 ? 19.582 3.775 -17.017 1.00 70.50 90 SER A N 1
ATOM 696 C CA . SER A 1 90 ? 19.729 3.043 -15.755 1.00 70.50 90 SER A CA 1
ATOM 697 C C . SER A 1 90 ? 19.417 3.906 -14.531 1.00 70.50 90 SER A C 1
ATOM 699 O O . SER A 1 90 ? 18.686 3.489 -13.627 1.00 70.50 90 SER A O 1
ATOM 701 N N . LEU A 1 91 ? 19.931 5.137 -14.513 1.00 72.75 91 LEU A N 1
ATOM 702 C CA . LEU A 1 91 ? 19.684 6.086 -13.434 1.00 72.75 91 LEU A CA 1
ATOM 703 C C . LEU A 1 91 ? 18.230 6.570 -13.441 1.00 72.75 91 LEU A C 1
ATOM 705 O O . LEU A 1 91 ? 17.617 6.673 -12.377 1.00 72.75 91 LEU A O 1
ATOM 709 N N . LEU A 1 92 ? 17.659 6.802 -14.626 1.00 78.56 92 LEU A N 1
ATOM 710 C CA . LEU A 1 92 ? 16.255 7.170 -14.780 1.00 78.56 92 LEU A CA 1
ATOM 711 C C . LEU A 1 92 ? 15.323 6.053 -14.293 1.00 78.56 92 LEU A C 1
ATOM 713 O O . LEU A 1 92 ? 14.441 6.325 -13.484 1.00 78.56 92 LEU A O 1
ATOM 717 N N . ALA A 1 93 ? 15.563 4.803 -14.699 1.00 79.69 93 ALA A N 1
ATOM 718 C CA . ALA A 1 93 ? 14.819 3.635 -14.226 1.00 79.69 93 ALA A CA 1
ATOM 719 C C . ALA A 1 93 ? 14.927 3.465 -12.703 1.00 79.69 93 ALA A C 1
ATOM 721 O O . ALA A 1 93 ? 13.933 3.186 -12.038 1.00 79.69 93 ALA A O 1
ATOM 722 N N . THR A 1 94 ? 16.108 3.718 -12.127 1.00 80.50 94 THR A N 1
ATOM 723 C CA . THR A 1 94 ? 16.311 3.656 -10.671 1.00 80.50 94 THR A CA 1
ATOM 724 C C . THR A 1 94 ? 15.497 4.705 -9.924 1.00 80.50 94 THR A C 1
ATOM 726 O O . THR A 1 94 ? 14.819 4.399 -8.941 1.00 80.50 94 THR A O 1
ATOM 729 N N . LYS A 1 95 ? 15.534 5.957 -10.388 1.00 83.81 95 LYS A N 1
ATOM 730 C CA . LYS A 1 95 ? 14.769 7.039 -9.762 1.00 83.81 95 LYS A CA 1
ATOM 731 C C . LYS A 1 95 ? 13.256 6.863 -9.981 1.00 83.81 95 LYS A C 1
ATOM 733 O O . LYS A 1 95 ? 12.489 7.137 -9.059 1.00 83.81 95 LYS A O 1
ATOM 738 N N . ALA A 1 96 ? 12.833 6.365 -11.146 1.00 86.81 96 ALA A N 1
ATOM 739 C CA . ALA A 1 96 ? 11.437 6.043 -11.443 1.00 86.81 96 ALA A CA 1
ATOM 740 C C . ALA A 1 96 ? 10.915 4.908 -10.547 1.00 86.81 96 ALA A C 1
ATOM 742 O O . ALA A 1 96 ? 9.868 5.062 -9.925 1.00 86.81 96 ALA A O 1
ATOM 743 N N . HIS A 1 97 ? 11.679 3.824 -10.374 1.00 89.75 97 HIS A N 1
ATOM 744 C CA . HIS A 1 97 ? 11.345 2.765 -9.416 1.00 89.75 97 HIS A CA 1
ATOM 745 C C . HIS A 1 97 ? 11.206 3.311 -7.993 1.00 89.75 97 HIS A C 1
ATOM 747 O O . HIS A 1 97 ? 10.206 3.042 -7.335 1.00 89.75 97 HIS A O 1
ATOM 753 N N . GLY A 1 98 ? 12.134 4.161 -7.540 1.00 89.44 98 GLY A N 1
ATOM 754 C CA . GLY A 1 98 ? 12.023 4.826 -6.237 1.00 89.44 98 GLY A CA 1
ATOM 755 C C . GLY A 1 98 ? 10.754 5.681 -6.088 1.00 89.44 98 GLY A C 1
ATOM 756 O O . GLY A 1 98 ? 10.159 5.719 -5.010 1.00 89.44 98 GLY A O 1
ATOM 757 N N . ALA A 1 99 ? 10.299 6.341 -7.158 1.00 90.94 99 ALA A N 1
ATOM 758 C CA . ALA A 1 99 ? 9.013 7.040 -7.178 1.00 90.94 99 ALA A CA 1
ATOM 759 C C . ALA A 1 99 ? 7.822 6.067 -7.098 1.00 90.94 99 ALA A C 1
ATOM 761 O O . ALA A 1 99 ? 6.885 6.311 -6.335 1.00 90.94 99 ALA A O 1
ATOM 762 N N . GLY A 1 100 ? 7.893 4.935 -7.804 1.00 92.00 100 GLY A N 1
ATOM 763 C CA . GLY A 1 100 ? 6.922 3.845 -7.701 1.00 92.00 100 GLY A CA 1
ATOM 764 C C . GLY A 1 100 ? 6.804 3.298 -6.281 1.00 92.00 100 GLY A C 1
ATOM 765 O O . GLY A 1 100 ? 5.707 3.245 -5.732 1.00 92.00 100 GLY A O 1
ATOM 766 N N . VAL A 1 101 ? 7.929 2.990 -5.631 1.00 92.38 101 VAL A N 1
ATOM 767 C CA . VAL A 1 101 ? 7.954 2.503 -4.240 1.00 92.38 101 VAL A CA 1
ATOM 768 C C . VAL A 1 101 ? 7.318 3.514 -3.285 1.00 92.38 101 VAL A C 1
ATOM 770 O O . VAL A 1 101 ? 6.518 3.135 -2.434 1.00 92.38 101 VAL A O 1
ATOM 773 N N . LYS A 1 102 ? 7.601 4.813 -3.448 1.00 91.25 102 LYS A N 1
ATOM 774 C CA . LYS A 1 102 ? 6.962 5.871 -2.646 1.00 91.25 102 LYS A CA 1
ATOM 775 C C . LYS A 1 102 ? 5.451 5.949 -2.871 1.00 91.25 102 LYS A C 1
ATOM 777 O O . LYS A 1 102 ? 4.716 6.212 -1.921 1.00 91.25 102 LYS A O 1
ATOM 782 N N . SER A 1 103 ? 4.986 5.750 -4.105 1.00 92.94 103 SER A N 1
ATOM 783 C CA . SER A 1 103 ? 3.552 5.700 -4.412 1.00 92.94 103 SER A CA 1
ATOM 784 C C . SER A 1 103 ? 2.873 4.506 -3.734 1.00 92.94 103 SER A C 1
ATOM 786 O O . SER A 1 103 ? 1.837 4.674 -3.084 1.00 92.94 103 SER A O 1
ATOM 788 N N . VAL A 1 104 ? 3.498 3.329 -3.798 1.00 94.38 104 VAL A N 1
ATOM 789 C CA . VAL A 1 104 ? 3.026 2.123 -3.105 1.00 94.38 104 VAL A CA 1
ATOM 790 C C . VAL A 1 104 ? 2.976 2.351 -1.596 1.00 94.38 104 VAL A C 1
ATOM 792 O O . VAL A 1 104 ? 1.943 2.104 -0.971 1.00 94.38 104 VAL A O 1
ATOM 795 N N . ASP A 1 105 ? 4.042 2.902 -1.010 1.00 91.75 105 ASP A N 1
ATOM 796 C CA . ASP A 1 105 ? 4.088 3.235 0.415 1.00 91.75 105 ASP A CA 1
ATOM 797 C C . ASP A 1 105 ? 2.957 4.201 0.800 1.00 91.75 105 ASP A C 1
ATOM 799 O O . ASP A 1 105 ? 2.249 3.991 1.784 1.00 91.75 105 ASP A O 1
ATOM 803 N N . ARG A 1 106 ? 2.722 5.247 0.002 1.00 91.50 106 ARG A N 1
ATOM 804 C CA . ARG A 1 106 ? 1.635 6.202 0.253 1.00 91.50 106 ARG A CA 1
ATOM 805 C C . ARG A 1 106 ? 0.258 5.540 0.183 1.00 91.50 106 ARG A C 1
ATOM 807 O O . ARG A 1 106 ? -0.607 5.862 0.996 1.00 91.50 106 ARG A O 1
ATOM 814 N N . SER A 1 107 ? 0.055 4.624 -0.759 1.00 93.31 107 SER A N 1
ATOM 815 C CA . SER A 1 107 ? -1.229 3.942 -0.973 1.00 93.31 107 SER A CA 1
ATOM 816 C C . SER A 1 107 ? -1.533 2.929 0.130 1.00 93.31 107 SER A C 1
ATOM 818 O O . SER A 1 107 ? -2.658 2.852 0.623 1.00 93.31 107 SER A O 1
ATOM 820 N N . LEU A 1 108 ? -0.515 2.197 0.582 1.00 92.62 108 LEU A N 1
ATOM 821 C CA . LEU A 1 108 ? -0.637 1.238 1.677 1.00 92.62 108 LEU A CA 1
ATOM 822 C C . LEU A 1 108 ? -0.745 1.913 3.057 1.00 92.62 108 LEU A C 1
ATOM 824 O O . LEU A 1 108 ? -1.243 1.291 3.997 1.00 92.62 108 LEU A O 1
ATOM 828 N N . TRP A 1 109 ? -0.334 3.179 3.198 1.00 89.69 109 TRP A N 1
ATOM 829 C CA . TRP A 1 109 ? -0.325 3.883 4.485 1.00 89.69 109 TRP A CA 1
ATOM 830 C C . TRP A 1 109 ? -1.695 3.911 5.170 1.00 89.69 109 TRP A C 1
ATOM 832 O O . TRP A 1 109 ? -1.795 3.630 6.364 1.00 89.69 109 TRP A O 1
ATOM 842 N N . GLY A 1 110 ? -2.767 4.157 4.412 1.00 86.50 110 GLY A N 1
ATOM 843 C CA . GLY A 1 110 ? -4.124 4.165 4.965 1.00 86.50 110 GLY A CA 1
ATOM 844 C C . GLY A 1 110 ? -4.534 2.816 5.573 1.00 86.50 110 GLY A C 1
ATOM 845 O O . GLY A 1 110 ? -5.211 2.782 6.600 1.00 86.50 110 GLY A O 1
ATOM 846 N N . LEU A 1 111 ? -4.077 1.698 4.995 1.00 88.38 111 LEU A N 1
ATOM 847 C CA . LEU A 1 111 ? -4.316 0.362 5.552 1.00 88.38 111 LEU A CA 1
ATOM 848 C C . LEU A 1 111 ? -3.511 0.133 6.834 1.00 88.38 111 LEU A C 1
ATOM 850 O O . LEU A 1 111 ? -4.034 -0.430 7.796 1.00 88.38 111 LEU A O 1
ATOM 854 N N . VAL A 1 112 ? -2.260 0.599 6.866 1.00 86.06 112 VAL A N 1
ATOM 855 C CA . VAL A 1 112 ? -1.406 0.534 8.061 1.00 86.06 112 VAL A CA 1
ATOM 856 C C . VAL A 1 112 ? -2.033 1.313 9.218 1.00 86.06 112 VAL A C 1
ATOM 858 O O . VAL A 1 112 ? -2.133 0.787 10.326 1.00 86.06 112 VAL A O 1
ATOM 861 N N . GLU A 1 113 ? -2.509 2.536 8.974 1.00 84.56 113 GLU A N 1
ATOM 862 C CA . GLU A 1 113 ? -3.176 3.351 9.994 1.00 84.56 113 GLU A CA 1
ATOM 863 C C . GLU A 1 113 ? -4.430 2.670 10.547 1.00 84.56 113 GLU A C 1
ATOM 865 O O . GLU A 1 113 ? -4.621 2.619 11.765 1.00 84.56 113 GLU A O 1
ATOM 870 N N . GLN A 1 114 ? -5.265 2.105 9.670 1.00 87.06 114 GLN A N 1
ATOM 871 C CA . GLN A 1 114 ? -6.472 1.384 10.074 1.00 87.06 114 GLN A CA 1
ATOM 872 C C . GLN A 1 114 ? -6.148 0.138 10.902 1.00 87.06 114 GLN A C 1
ATOM 874 O O . GLN A 1 114 ? -6.780 -0.082 11.936 1.00 87.06 114 GLN A O 1
ATOM 879 N N . LEU A 1 115 ? -5.141 -0.643 10.499 1.00 86.44 115 LEU A N 1
ATOM 880 C CA . LEU A 1 115 ? -4.690 -1.822 11.239 1.00 86.44 115 LEU A CA 1
ATOM 881 C C . LEU A 1 115 ? -4.183 -1.441 12.636 1.00 86.44 115 LEU A C 1
ATOM 883 O O . LEU A 1 115 ? -4.603 -2.035 13.629 1.00 86.44 115 LEU A O 1
ATOM 887 N N . LEU A 1 116 ? -3.336 -0.411 12.731 1.00 83.44 116 LEU A N 1
ATOM 888 C CA . LEU A 1 116 ? -2.802 0.081 14.004 1.00 83.44 116 LEU A CA 1
ATOM 889 C C . LEU A 1 116 ? -3.899 0.636 14.920 1.00 83.44 116 LEU A C 1
ATOM 891 O O . LEU A 1 116 ? -3.879 0.406 16.134 1.00 83.44 116 LEU A O 1
ATOM 895 N N . ALA A 1 117 ? -4.864 1.367 14.358 1.00 83.44 117 ALA A N 1
ATOM 896 C CA . ALA A 1 117 ? -6.009 1.870 15.105 1.00 83.44 117 ALA A CA 1
ATOM 897 C C . ALA A 1 117 ? -6.861 0.718 15.655 1.00 83.44 117 ALA A C 1
ATOM 899 O O . ALA A 1 117 ? -7.209 0.726 16.838 1.00 83.44 117 ALA A O 1
ATOM 900 N N . LEU A 1 118 ? -7.141 -0.291 14.826 1.00 87.38 118 LEU A N 1
ATOM 901 C CA . LEU A 1 118 ? -7.925 -1.464 15.200 1.00 87.38 118 LEU A CA 1
ATOM 902 C C . LEU A 1 118 ? -7.244 -2.272 16.314 1.00 87.38 118 LEU A C 1
ATOM 904 O O . LEU A 1 118 ? -7.876 -2.580 17.323 1.00 87.38 118 LEU A O 1
ATOM 908 N N . GLU A 1 119 ? -5.942 -2.532 16.188 1.00 86.00 119 GLU A N 1
ATOM 909 C CA . GLU A 1 119 ? -5.109 -3.155 17.226 1.00 86.00 119 GLU A CA 1
ATOM 910 C C . GLU A 1 119 ? -5.160 -2.386 18.553 1.00 86.00 119 GLU A C 1
ATOM 912 O O . GLU A 1 119 ? -5.346 -2.965 19.627 1.00 86.00 119 GLU A O 1
ATOM 917 N N . LYS A 1 120 ? -5.011 -1.058 18.499 1.00 84.31 120 LYS A N 1
ATOM 918 C CA . LYS A 1 120 ? -5.015 -0.211 19.696 1.00 84.31 120 LYS A CA 1
ATOM 919 C C . LYS A 1 120 ? -6.375 -0.223 20.394 1.00 84.31 120 LYS A C 1
ATOM 921 O O . LYS A 1 120 ? -6.415 -0.281 21.627 1.00 84.31 120 LYS A O 1
ATOM 926 N N . ILE A 1 121 ? -7.465 -0.176 19.626 1.00 87.25 121 ILE A N 1
ATOM 927 C CA . ILE A 1 121 ? -8.836 -0.278 20.142 1.00 87.25 121 ILE A CA 1
ATOM 928 C C . ILE A 1 121 ? -9.052 -1.652 20.781 1.00 87.25 121 ILE A C 1
ATOM 930 O O . ILE A 1 121 ? -9.501 -1.708 21.927 1.00 87.25 121 ILE A O 1
ATOM 934 N N . ALA A 1 122 ? -8.651 -2.734 20.107 1.00 89.50 122 ALA A N 1
ATOM 935 C CA . ALA A 1 122 ? -8.771 -4.094 20.625 1.00 89.50 122 ALA A CA 1
ATOM 936 C C . ALA A 1 122 ? -8.034 -4.255 21.965 1.00 89.50 122 ALA A C 1
ATOM 938 O O . ALA A 1 122 ? -8.642 -4.615 22.970 1.00 89.50 122 ALA A O 1
ATOM 939 N N . ARG A 1 123 ? -6.753 -3.866 22.041 1.00 88.62 123 ARG A N 1
ATOM 940 C CA . ARG A 1 123 ? -5.963 -3.936 23.288 1.00 88.62 123 ARG A CA 1
ATOM 941 C C . ARG A 1 123 ? -6.536 -3.071 24.411 1.00 88.62 123 ARG A C 1
ATOM 943 O O . ARG A 1 123 ? -6.323 -3.347 25.594 1.00 88.62 123 ARG A O 1
ATOM 950 N N . PHE A 1 124 ? -7.187 -1.956 24.082 1.00 88.06 124 PHE A N 1
ATOM 951 C CA . PHE A 1 124 ? -7.870 -1.138 25.082 1.00 88.06 124 PHE A CA 1
ATOM 952 C C . PHE A 1 124 ? -9.122 -1.845 25.609 1.00 88.06 124 PHE A C 1
ATOM 954 O O . PHE A 1 124 ? -9.245 -2.015 26.820 1.00 88.06 124 PHE A O 1
ATOM 961 N N . GLN A 1 125 ? -10.007 -2.295 24.719 1.00 90.88 125 GLN A N 1
ATOM 962 C CA . GLN A 1 125 ? -11.251 -2.975 25.082 1.00 90.88 125 GLN A CA 1
ATOM 963 C C . GLN A 1 125 ? -10.993 -4.288 25.828 1.00 90.88 125 GLN A C 1
ATOM 965 O O . GLN A 1 125 ? -11.636 -4.543 26.840 1.00 90.88 125 GLN A O 1
ATOM 970 N N . GLU A 1 126 ? -10.000 -5.074 25.411 1.00 92.38 126 GLU A N 1
ATOM 971 C CA . GLU A 1 126 ? -9.632 -6.318 26.087 1.00 92.38 126 GLU A CA 1
ATOM 972 C C . GLU A 1 126 ? -9.200 -6.067 27.540 1.00 92.38 126 GLU A C 1
ATOM 974 O O . GLU A 1 126 ? -9.616 -6.780 28.455 1.00 92.38 126 GLU A O 1
ATOM 979 N N . ARG A 1 127 ? -8.409 -5.013 27.789 1.00 91.88 127 ARG A N 1
ATOM 980 C CA . ARG A 1 127 ? -8.032 -4.619 29.156 1.00 91.88 127 ARG A CA 1
ATOM 981 C C . ARG A 1 127 ? -9.248 -4.231 29.995 1.00 91.88 127 ARG A C 1
ATOM 983 O O . ARG A 1 127 ? -9.303 -4.625 31.156 1.00 91.88 127 ARG A O 1
ATOM 990 N N . GLN A 1 128 ? -10.207 -3.511 29.411 1.00 90.25 128 GLN A N 1
ATOM 991 C CA . GLN A 1 128 ? -11.449 -3.121 30.089 1.00 90.25 128 GLN A CA 1
ATOM 992 C C . GLN A 1 128 ? -12.336 -4.334 30.409 1.00 90.25 128 GLN A C 1
ATOM 994 O O . GLN A 1 128 ? -12.877 -4.436 31.509 1.00 90.25 128 GLN A O 1
ATOM 999 N N . LEU A 1 129 ? -12.441 -5.295 29.484 1.00 92.94 129 LEU A N 1
ATOM 1000 C CA . LEU A 1 129 ? -13.168 -6.545 29.714 1.00 92.94 129 LEU A CA 1
ATOM 1001 C C . LEU A 1 129 ? -12.532 -7.343 30.855 1.00 92.94 129 LEU A C 1
ATOM 1003 O O . LEU A 1 129 ? -13.231 -7.779 31.767 1.00 92.94 129 LEU A O 1
ATOM 1007 N N . ARG A 1 130 ? -11.197 -7.470 30.853 1.00 93.12 130 ARG A N 1
ATOM 1008 C CA . ARG A 1 130 ? -10.452 -8.151 31.922 1.00 93.12 130 ARG A CA 1
ATOM 1009 C C . ARG A 1 130 ? -10.626 -7.459 33.274 1.00 93.12 130 ARG A C 1
ATOM 1011 O O . ARG A 1 130 ? -10.846 -8.153 34.263 1.00 93.12 130 ARG A O 1
ATOM 1018 N N . SER A 1 131 ? -10.564 -6.125 33.337 1.00 91.50 131 SER A N 1
ATOM 1019 C CA . SER A 1 131 ? -10.759 -5.394 34.600 1.00 91.50 131 SER A CA 1
ATOM 1020 C C . SER A 1 131 ? -12.172 -5.548 35.157 1.00 91.50 131 SER A C 1
ATOM 1022 O O . SER A 1 131 ? -12.336 -5.611 36.371 1.00 91.50 131 SER A O 1
ATOM 1024 N N . LYS A 1 132 ? -13.175 -5.657 34.280 1.00 88.44 132 LYS A N 1
ATOM 1025 C CA . LYS A 1 132 ? -14.583 -5.874 34.646 1.00 88.44 132 LYS A CA 1
ATOM 1026 C C . LYS A 1 132 ? -14.967 -7.356 34.765 1.00 88.44 132 LYS A C 1
ATOM 1028 O O . LYS A 1 132 ? -16.121 -7.668 35.017 1.00 88.44 132 LYS A O 1
ATOM 1033 N N . GLN A 1 133 ? -14.008 -8.276 34.603 1.00 92.44 133 GLN A N 1
ATOM 1034 C CA . GLN A 1 133 ? -14.223 -9.733 34.628 1.00 92.44 133 GLN A CA 1
ATOM 1035 C C . GLN A 1 133 ? -15.287 -10.224 33.625 1.00 92.44 133 GLN A C 1
ATOM 1037 O O . GLN A 1 133 ? -15.900 -11.278 33.804 1.00 92.44 133 GLN A O 1
ATOM 1042 N N . LEU A 1 134 ? -15.478 -9.476 32.539 1.00 91.25 134 LEU A N 1
ATOM 1043 C CA . LEU A 1 134 ? -16.421 -9.795 31.477 1.00 91.25 134 LEU A CA 1
ATOM 1044 C C . LEU A 1 134 ? -15.791 -10.792 30.500 1.00 91.25 134 LEU A C 1
ATOM 1046 O O . LEU A 1 134 ? -14.636 -10.650 30.092 1.00 91.25 134 LEU A O 1
ATOM 1050 N N . LYS A 1 135 ? -16.562 -11.804 30.092 1.00 90.12 135 LYS A N 1
ATOM 1051 C CA . LYS A 1 135 ? -16.137 -12.780 29.079 1.00 90.12 135 LYS A CA 1
ATOM 1052 C C . LYS A 1 135 ? -16.573 -12.314 27.690 1.00 90.12 135 LYS A C 1
ATOM 1054 O O . LYS A 1 135 ? -17.743 -12.433 27.342 1.00 90.12 135 LYS A O 1
ATOM 1059 N N . GLY A 1 136 ? -15.625 -11.796 26.913 1.00 85.62 136 GLY A N 1
ATOM 1060 C CA . GLY A 1 136 ? -15.820 -11.473 25.499 1.00 85.62 136 GLY A CA 1
ATOM 1061 C C . GLY A 1 136 ? -15.551 -12.658 24.563 1.00 85.62 136 GLY A C 1
ATOM 1062 O O . GLY A 1 136 ? -15.052 -13.704 24.980 1.00 85.62 136 GLY A O 1
ATOM 1063 N N . VAL A 1 137 ? -15.855 -12.464 23.277 1.00 87.62 137 VAL A N 1
ATOM 1064 C CA . VAL A 1 137 ? -15.450 -13.370 22.185 1.00 87.62 137 VAL A CA 1
ATOM 1065 C C . VAL A 1 137 ? -13.923 -13.355 22.036 1.00 87.62 137 VAL A C 1
ATOM 1067 O O . VAL A 1 137 ? -13.278 -12.363 22.367 1.00 87.62 137 VAL A O 1
ATOM 1070 N N . THR A 1 138 ? -13.325 -14.445 21.560 1.00 89.69 138 THR A N 1
ATOM 1071 C CA . THR A 1 138 ? -11.881 -14.504 21.306 1.00 89.69 138 THR A CA 1
ATOM 1072 C C . THR A 1 138 ? -11.474 -13.500 20.226 1.00 89.69 138 THR A C 1
ATOM 1074 O O . THR A 1 138 ? -12.126 -13.400 19.191 1.00 89.69 138 THR A O 1
ATOM 1077 N N . GLN A 1 139 ? -10.392 -12.760 20.472 1.00 88.75 139 GLN A N 1
ATOM 1078 C CA . GLN A 1 139 ? -9.825 -11.833 19.495 1.00 88.75 139 GLN A CA 1
ATOM 1079 C C . GLN A 1 139 ? -9.298 -12.586 18.267 1.00 88.75 139 GLN A C 1
ATOM 1081 O O . GLN A 1 139 ? -8.704 -13.657 18.405 1.00 88.75 139 GLN A O 1
ATOM 1086 N N . VAL A 1 140 ? -9.445 -11.991 17.083 1.00 90.50 140 VAL A N 1
ATOM 1087 C CA . VAL A 1 140 ? -8.833 -12.509 15.855 1.00 90.50 140 VAL A CA 1
ATOM 1088 C C . VAL A 1 140 ? -7.427 -11.914 15.690 1.00 90.50 140 VAL A C 1
ATOM 1090 O O . VAL A 1 140 ? -7.274 -10.689 15.747 1.00 90.50 140 VAL A O 1
ATOM 1093 N N . PRO A 1 141 ? -6.384 -12.746 15.502 1.00 88.12 141 PRO A N 1
ATOM 1094 C CA . PRO A 1 141 ? -5.027 -12.260 15.278 1.00 88.12 141 PRO A CA 1
ATOM 1095 C C . PRO A 1 141 ? -4.912 -11.555 13.922 1.00 88.12 141 PRO A C 1
ATOM 1097 O O . PRO A 1 141 ? -5.432 -12.037 12.916 1.00 88.12 141 PRO A O 1
ATOM 1100 N N . VAL A 1 142 ? -4.197 -10.427 13.883 1.00 86.69 142 VAL A N 1
ATOM 1101 C CA . VAL A 1 142 ? -3.978 -9.635 12.655 1.00 86.69 142 VAL A CA 1
ATOM 1102 C C . VAL A 1 142 ? -2.601 -9.873 12.021 1.00 86.69 142 VAL A C 1
ATOM 1104 O O . VAL A 1 142 ? -2.230 -9.191 11.066 1.00 86.69 142 VAL A O 1
ATOM 1107 N N . ASP A 1 143 ? -1.839 -10.860 12.503 1.00 88.00 143 ASP A N 1
ATOM 1108 C CA . ASP A 1 143 ? -0.484 -11.178 12.023 1.00 88.00 143 ASP A CA 1
ATOM 1109 C C . ASP A 1 143 ? -0.430 -11.473 10.521 1.00 88.00 143 ASP A C 1
ATOM 1111 O O . ASP A 1 143 ? 0.550 -11.146 9.843 1.00 88.00 143 ASP A O 1
ATOM 1115 N N . GLY A 1 144 ? -1.493 -12.072 9.974 1.00 88.94 144 GLY A N 1
ATOM 1116 C CA . GLY A 1 144 ? -1.598 -12.315 8.538 1.00 88.94 144 GLY A CA 1
ATOM 1117 C C . GLY A 1 144 ? -1.727 -11.019 7.737 1.00 88.94 144 GLY A C 1
ATOM 1118 O O . GLY A 1 144 ? -1.080 -10.890 6.700 1.00 88.94 144 GLY A O 1
ATOM 1119 N N . ALA A 1 145 ? -2.455 -10.021 8.247 1.00 90.12 145 ALA A N 1
ATOM 1120 C CA . ALA A 1 145 ? -2.545 -8.700 7.627 1.00 90.12 145 ALA A CA 1
ATOM 1121 C C . ALA A 1 145 ? -1.205 -7.948 7.681 1.00 90.12 145 ALA A C 1
ATOM 1123 O O . ALA A 1 145 ? -0.753 -7.431 6.659 1.00 90.12 145 ALA A O 1
ATOM 1124 N N . VAL A 1 146 ? -0.515 -7.970 8.829 1.00 87.75 146 VAL A N 1
ATOM 1125 C CA . VAL A 1 146 ? 0.849 -7.415 8.968 1.00 87.75 146 VAL A CA 1
ATOM 1126 C C . VAL A 1 146 ? 1.810 -8.097 7.993 1.00 87.75 146 VAL A C 1
ATOM 1128 O O . VAL A 1 146 ? 2.628 -7.453 7.335 1.00 87.75 146 VAL A O 1
ATOM 1131 N N . THR A 1 147 ? 1.687 -9.417 7.855 1.00 91.12 147 THR A N 1
ATOM 1132 C CA . THR A 1 147 ? 2.509 -10.216 6.945 1.00 91.12 147 THR A CA 1
ATOM 1133 C C . THR A 1 147 ? 2.259 -9.899 5.480 1.00 91.12 147 THR A C 1
ATOM 1135 O O . THR A 1 147 ? 3.222 -9.806 4.719 1.00 91.12 147 THR A O 1
ATOM 1138 N N . ALA A 1 148 ? 1.000 -9.725 5.087 1.00 93.38 148 ALA A N 1
ATOM 1139 C CA . ALA A 1 148 ? 0.639 -9.357 3.728 1.00 93.38 148 ALA A CA 1
ATOM 1140 C C . ALA A 1 148 ? 1.167 -7.961 3.374 1.00 93.38 148 ALA A C 1
ATOM 1142 O O . ALA A 1 148 ? 1.838 -7.811 2.357 1.00 93.38 148 ALA A O 1
ATOM 1143 N N . LEU A 1 149 ? 0.961 -6.973 4.255 1.00 90.06 149 LEU A N 1
ATOM 1144 C CA . LEU A 1 149 ? 1.489 -5.614 4.083 1.00 90.06 149 LEU A CA 1
ATOM 1145 C C . LEU A 1 149 ? 3.014 -5.609 3.950 1.00 90.06 149 LEU A C 1
ATOM 1147 O O . LEU A 1 149 ? 3.548 -4.976 3.042 1.00 90.06 149 LEU A O 1
ATOM 1151 N N . TYR A 1 150 ? 3.716 -6.353 4.812 1.00 90.06 150 TYR A N 1
ATOM 1152 C CA . TYR A 1 150 ? 5.167 -6.499 4.713 1.00 90.06 150 TYR A CA 1
ATOM 1153 C C . TYR A 1 150 ? 5.588 -7.100 3.371 1.00 90.06 150 TYR A C 1
ATOM 1155 O O . TYR A 1 150 ? 6.465 -6.551 2.711 1.00 90.06 150 TYR A O 1
ATOM 1163 N N . ARG A 1 151 ? 4.980 -8.224 2.968 1.00 93.25 151 ARG A N 1
ATOM 1164 C CA . ARG A 1 151 ? 5.349 -8.930 1.734 1.00 93.25 151 ARG A CA 1
ATOM 1165 C C . ARG A 1 151 ? 5.147 -8.042 0.512 1.00 93.25 151 ARG A C 1
ATOM 1167 O O . ARG A 1 151 ? 6.057 -7.954 -0.301 1.00 93.25 151 ARG A O 1
ATOM 1174 N N . ALA A 1 152 ? 3.997 -7.385 0.408 1.00 93.31 152 ALA A N 1
ATOM 1175 C CA . ALA A 1 152 ? 3.676 -6.540 -0.734 1.00 93.31 152 ALA A CA 1
ATOM 1176 C C . ALA A 1 152 ? 4.626 -5.336 -0.827 1.00 93.31 152 ALA A C 1
ATOM 1178 O O . ALA A 1 152 ? 5.213 -5.083 -1.875 1.00 93.31 152 ALA A O 1
ATOM 1179 N N . ALA A 1 153 ? 4.860 -4.646 0.293 1.00 90.81 153 ALA A N 1
ATOM 1180 C CA . ALA A 1 153 ? 5.748 -3.488 0.336 1.00 90.81 153 ALA A CA 1
ATOM 1181 C C . ALA A 1 153 ? 7.224 -3.863 0.091 1.00 90.81 153 ALA A C 1
ATOM 1183 O O . ALA A 1 153 ? 7.941 -3.170 -0.631 1.00 90.81 153 ALA A O 1
ATOM 1184 N N . ALA A 1 154 ? 7.684 -4.988 0.651 1.00 89.94 154 ALA A N 1
ATOM 1185 C CA . ALA A 1 154 ? 9.034 -5.497 0.424 1.00 89.94 154 ALA A CA 1
ATOM 1186 C C . ALA A 1 154 ? 9.232 -6.000 -1.015 1.00 89.94 154 ALA A C 1
ATOM 1188 O O . ALA A 1 154 ? 10.288 -5.758 -1.592 1.00 89.94 154 ALA A O 1
ATOM 1189 N N . GLY A 1 155 ? 8.226 -6.662 -1.597 1.00 90.75 155 GLY A N 1
ATOM 1190 C CA . GLY A 1 155 ? 8.235 -7.103 -2.993 1.00 90.75 155 GLY A CA 1
ATOM 1191 C C . GLY A 1 155 ? 8.306 -5.920 -3.957 1.00 90.75 155 GLY A C 1
ATOM 1192 O O . GLY A 1 155 ? 9.184 -5.882 -4.808 1.00 90.75 155 GLY A O 1
ATOM 1193 N N . ALA A 1 156 ? 7.472 -4.897 -3.753 1.00 92.06 156 ALA A N 1
ATOM 1194 C CA . ALA A 1 156 ? 7.505 -3.659 -4.536 1.00 92.06 156 ALA A CA 1
ATOM 1195 C C . ALA A 1 156 ? 8.867 -2.938 -4.464 1.00 92.06 156 ALA A C 1
ATOM 1197 O O . ALA A 1 156 ? 9.375 -2.440 -5.471 1.00 92.06 156 ALA A O 1
ATOM 1198 N N . ALA A 1 157 ? 9.486 -2.902 -3.280 1.00 87.88 157 ALA A N 1
ATOM 1199 C CA . ALA A 1 157 ? 10.802 -2.296 -3.083 1.00 87.88 157 ALA A CA 1
ATOM 1200 C C . ALA A 1 157 ? 11.964 -3.137 -3.639 1.00 87.88 157 ALA A C 1
ATOM 1202 O O . ALA A 1 157 ? 13.052 -2.601 -3.845 1.00 87.88 157 ALA A O 1
ATOM 1203 N N . ASN A 1 158 ? 11.760 -4.433 -3.885 1.00 84.44 158 ASN A N 1
ATOM 1204 C CA . ASN A 1 158 ? 12.802 -5.329 -4.361 1.00 84.44 158 ASN A CA 1
ATOM 1205 C C . ASN A 1 158 ? 12.760 -5.474 -5.894 1.00 84.44 158 ASN A C 1
ATOM 1207 O O . ASN A 1 158 ? 11.891 -6.164 -6.415 1.00 84.44 158 ASN A O 1
ATOM 1211 N N . PRO A 1 159 ? 13.736 -4.937 -6.639 1.00 75.19 159 PRO A N 1
ATOM 1212 C CA . PRO A 1 159 ? 13.766 -5.040 -8.103 1.00 75.19 159 PRO A CA 1
ATOM 1213 C C . PRO A 1 159 ? 14.026 -6.452 -8.642 1.00 75.19 159 PRO A C 1
ATOM 1215 O O . PRO A 1 159 ? 13.852 -6.688 -9.833 1.00 75.19 159 PRO A O 1
ATOM 1218 N N . ALA A 1 160 ? 14.494 -7.378 -7.799 1.00 80.81 160 ALA A N 1
ATOM 1219 C CA . ALA A 1 160 ? 14.636 -8.784 -8.167 1.00 80.81 160 ALA A CA 1
ATOM 1220 C C . ALA A 1 160 ? 13.321 -9.565 -8.001 1.00 80.81 160 ALA A C 1
ATOM 1222 O O . ALA A 1 160 ? 13.213 -10.691 -8.484 1.00 80.81 160 ALA A O 1
ATOM 1223 N N . ASP A 1 161 ? 12.337 -8.994 -7.301 1.00 84.69 161 ASP A N 1
ATOM 1224 C CA . ASP A 1 161 ? 10.992 -9.551 -7.222 1.00 84.69 161 ASP A CA 1
ATOM 1225 C C . ASP A 1 161 ? 10.206 -9.182 -8.493 1.00 84.69 161 ASP A C 1
ATOM 1227 O O . ASP A 1 161 ? 10.311 -8.040 -8.953 1.00 84.69 161 ASP A O 1
ATOM 1231 N N . PRO A 1 162 ? 9.390 -10.093 -9.058 1.00 87.00 162 PRO A N 1
ATOM 1232 C CA . PRO A 1 162 ? 8.546 -9.779 -10.210 1.00 87.00 162 PRO A CA 1
ATOM 1233 C C . PRO A 1 162 ? 7.679 -8.530 -10.004 1.00 87.00 162 PRO A C 1
ATOM 1235 O O . PRO A 1 162 ? 7.498 -7.755 -10.941 1.00 87.00 162 PRO A O 1
ATOM 1238 N N . SER A 1 163 ? 7.195 -8.301 -8.780 1.00 87.88 163 SER A N 1
ATOM 1239 C CA . SER A 1 163 ? 6.357 -7.146 -8.437 1.00 87.88 163 SER A CA 1
ATOM 1240 C C . SER A 1 163 ? 7.153 -5.842 -8.479 1.00 87.88 163 SER A C 1
ATOM 1242 O O . SER A 1 163 ? 6.671 -4.836 -8.993 1.00 87.88 163 SER A O 1
ATOM 1244 N N . GLY A 1 164 ? 8.386 -5.849 -7.966 1.00 87.56 164 GLY A N 1
ATOM 1245 C CA . GLY A 1 164 ? 9.263 -4.681 -8.007 1.00 87.56 164 GLY A CA 1
ATOM 1246 C C . GLY A 1 164 ? 9.773 -4.378 -9.414 1.00 87.56 164 GLY A C 1
ATOM 1247 O O . GLY A 1 164 ? 9.869 -3.209 -9.784 1.00 87.56 164 GLY A O 1
ATOM 1248 N N . LEU A 1 165 ? 10.031 -5.408 -10.228 1.00 86.56 165 LEU A N 1
ATOM 1249 C CA . LEU A 1 165 ? 10.382 -5.240 -11.640 1.00 86.56 165 LEU A CA 1
ATOM 1250 C C . LEU A 1 165 ? 9.216 -4.652 -12.449 1.00 86.56 165 LEU A C 1
ATOM 1252 O O . LEU A 1 165 ? 9.425 -3.712 -13.214 1.00 86.56 165 LEU A O 1
ATOM 1256 N N . ALA A 1 166 ? 7.998 -5.169 -12.255 1.00 90.00 166 ALA A N 1
ATOM 1257 C CA . ALA A 1 166 ? 6.793 -4.633 -12.887 1.00 90.00 166 ALA A CA 1
ATOM 1258 C C . ALA A 1 166 ? 6.566 -3.168 -12.490 1.00 90.00 166 ALA A C 1
ATOM 1260 O O . ALA A 1 166 ? 6.419 -2.315 -13.359 1.00 90.00 166 ALA A O 1
ATOM 1261 N N . LEU A 1 167 ? 6.676 -2.852 -11.195 1.00 91.75 167 LEU A N 1
ATOM 1262 C CA . LEU A 1 167 ? 6.565 -1.483 -10.694 1.00 91.75 167 LEU A CA 1
ATOM 1263 C C . LEU A 1 167 ? 7.620 -0.545 -11.297 1.00 91.75 167 LEU A C 1
ATOM 1265 O O . LEU A 1 167 ? 7.312 0.597 -11.627 1.00 91.75 167 LEU A O 1
ATOM 1269 N N . ALA A 1 168 ? 8.868 -1.002 -11.432 1.00 89.81 168 ALA A N 1
ATOM 1270 C CA . ALA A 1 168 ? 9.930 -0.220 -12.061 1.00 89.81 168 ALA A CA 1
ATOM 1271 C C . ALA A 1 168 ? 9.625 0.068 -13.538 1.00 89.81 168 ALA A C 1
ATOM 1273 O O . ALA A 1 168 ? 9.848 1.189 -13.998 1.00 89.81 168 ALA A O 1
ATOM 1274 N N . ALA A 1 169 ? 9.105 -0.926 -14.262 1.00 88.12 169 ALA A N 1
ATOM 1275 C CA . ALA A 1 169 ? 8.708 -0.793 -15.657 1.00 88.12 169 ALA A CA 1
ATOM 1276 C C . ALA A 1 169 ? 7.534 0.182 -15.820 1.00 88.12 169 ALA A C 1
ATOM 1278 O O . ALA A 1 169 ? 7.660 1.150 -16.563 1.00 88.12 169 ALA A O 1
ATOM 1279 N N . ASP A 1 170 ? 6.463 0.009 -15.045 1.00 92.19 170 ASP A N 1
ATOM 1280 C CA . ASP A 1 170 ? 5.280 0.877 -15.086 1.00 92.19 170 ASP A CA 1
ATOM 1281 C C . ASP A 1 170 ? 5.628 2.323 -14.695 1.00 92.19 170 ASP A C 1
ATOM 1283 O O . ASP A 1 170 ? 5.164 3.289 -15.306 1.00 92.19 170 ASP A O 1
ATOM 1287 N N . ALA A 1 171 ? 6.498 2.494 -13.694 1.00 92.31 171 ALA A N 1
ATOM 1288 C CA . ALA A 1 171 ? 6.976 3.812 -13.298 1.00 92.31 171 ALA A CA 1
ATOM 1289 C C . ALA A 1 171 ? 7.829 4.479 -14.379 1.00 92.31 171 ALA A C 1
ATOM 1291 O O . ALA A 1 171 ? 7.742 5.696 -14.563 1.00 92.31 171 ALA A O 1
ATOM 1292 N N . LEU A 1 172 ? 8.641 3.706 -15.101 1.00 89.19 172 LEU A N 1
ATOM 1293 C CA . LEU A 1 172 ? 9.425 4.213 -16.220 1.00 89.19 172 LEU A CA 1
ATOM 1294 C C . LEU A 1 172 ? 8.533 4.583 -17.413 1.00 89.19 172 LEU A C 1
ATOM 1296 O O . LEU A 1 172 ? 8.750 5.640 -18.000 1.00 89.19 172 LEU A O 1
ATOM 1300 N N . ASP A 1 173 ? 7.515 3.778 -17.718 1.00 92.19 173 ASP A N 1
ATOM 1301 C CA . ASP A 1 173 ? 6.516 4.062 -18.758 1.00 92.19 173 ASP A CA 1
ATOM 1302 C C . ASP A 1 173 ? 5.764 5.370 -18.463 1.00 92.19 173 ASP A C 1
ATOM 1304 O O . ASP A 1 173 ? 5.605 6.228 -19.333 1.00 92.19 173 ASP A O 1
ATOM 1308 N N . ALA A 1 174 ? 5.363 5.581 -17.206 1.00 92.44 174 ALA A N 1
ATOM 1309 C CA . ALA A 1 174 ? 4.599 6.760 -16.810 1.00 92.44 174 ALA A CA 1
ATOM 1310 C C . ALA A 1 174 ? 5.448 8.040 -16.687 1.00 92.44 174 ALA A C 1
ATOM 1312 O O . ALA A 1 174 ? 5.029 9.120 -17.112 1.00 92.44 174 ALA A O 1
ATOM 1313 N N . LEU A 1 175 ? 6.628 7.953 -16.065 1.00 91.75 175 LEU A N 1
ATOM 1314 C CA . LEU A 1 175 ? 7.432 9.131 -15.714 1.00 91.75 175 LEU A CA 1
ATOM 1315 C C . LEU A 1 175 ? 8.533 9.426 -16.738 1.00 91.75 175 LEU A C 1
ATOM 1317 O O . LEU A 1 175 ? 8.906 10.586 -16.935 1.00 91.75 175 LEU A O 1
ATOM 1321 N N . GLY A 1 176 ? 9.041 8.391 -17.404 1.00 88.50 176 GLY A N 1
ATOM 1322 C CA . GLY A 1 176 ? 10.154 8.463 -18.343 1.00 88.50 176 GLY A CA 1
ATOM 1323 C C . GLY A 1 176 ? 9.931 9.445 -19.495 1.00 88.50 176 GLY A C 1
ATOM 1324 O O . GLY A 1 176 ? 10.767 10.329 -19.676 1.00 88.50 176 GLY A O 1
ATOM 1325 N N . PRO A 1 177 ? 8.804 9.389 -20.230 1.00 90.50 177 PRO A N 1
ATOM 1326 C CA . PRO A 1 177 ? 8.511 10.331 -21.313 1.00 90.50 177 PRO A CA 1
ATOM 1327 C C . PRO A 1 177 ? 8.436 11.795 -20.865 1.00 90.50 177 PRO A C 1
ATOM 1329 O O . PRO A 1 177 ? 8.747 12.696 -21.639 1.00 90.50 177 PRO A O 1
ATOM 1332 N N . THR A 1 178 ? 8.051 12.054 -19.614 1.00 89.69 178 THR A N 1
ATOM 1333 C CA . THR A 1 178 ? 8.022 13.420 -19.069 1.00 89.69 178 THR A CA 1
ATOM 1334 C C . THR A 1 178 ? 9.426 13.886 -18.677 1.00 89.69 178 THR A C 1
ATOM 1336 O O . THR A 1 178 ? 9.793 15.030 -18.937 1.00 89.69 178 THR A O 1
ATOM 1339 N N . ALA A 1 179 ? 10.230 12.996 -18.089 1.00 86.12 179 ALA A N 1
ATOM 1340 C CA . ALA A 1 179 ? 11.593 13.282 -17.641 1.00 86.12 179 ALA A CA 1
ATOM 1341 C C . ALA A 1 179 ? 12.617 13.364 -18.789 1.00 86.12 179 ALA A C 1
ATOM 1343 O O . ALA A 1 179 ? 13.550 14.169 -18.759 1.00 86.12 179 ALA A O 1
ATOM 1344 N N . CYS A 1 180 ? 12.458 12.521 -19.809 1.00 84.50 180 CYS A N 1
ATOM 1345 C CA . CYS A 1 180 ? 13.273 12.510 -21.014 1.00 84.50 180 CYS A CA 1
ATOM 1346 C C . CYS A 1 180 ? 12.388 12.463 -22.266 1.00 84.50 180 CYS A C 1
ATOM 1348 O O . CYS A 1 180 ? 12.269 11.413 -22.905 1.00 84.50 180 CYS A O 1
ATOM 1350 N N . PRO A 1 181 ? 11.770 13.592 -22.644 1.00 88.25 181 PRO A N 1
ATOM 1351 C CA . PRO A 1 181 ? 10.842 13.619 -23.762 1.00 88.25 181 PRO A CA 1
ATOM 1352 C C . PRO A 1 181 ? 11.528 13.270 -25.079 1.00 88.25 181 PRO A C 1
ATOM 1354 O O . PRO A 1 181 ? 12.667 13.675 -25.350 1.00 88.25 181 PRO A O 1
ATOM 1357 N N . ALA A 1 182 ? 10.804 12.531 -25.919 1.00 86.50 182 ALA A N 1
ATOM 1358 C CA . ALA A 1 182 ? 11.166 12.338 -27.311 1.00 86.50 182 ALA A CA 1
ATOM 1359 C C . ALA A 1 182 ? 11.339 13.693 -28.034 1.00 86.50 182 ALA A C 1
ATOM 1361 O O . ALA A 1 182 ? 10.682 14.682 -27.687 1.00 86.50 182 ALA A O 1
ATOM 1362 N N . PRO A 1 183 ? 12.209 13.771 -29.058 1.00 83.50 183 PRO A N 1
ATOM 1363 C CA . PRO A 1 183 ? 12.325 14.967 -29.884 1.00 83.50 183 PRO A CA 1
ATOM 1364 C C . PRO A 1 183 ? 11.008 15.334 -30.578 1.00 83.50 183 PRO A C 1
ATOM 1366 O O . PRO A 1 183 ? 10.136 14.492 -30.796 1.00 83.50 183 PRO A O 1
ATOM 1369 N N . ALA A 1 184 ? 10.890 16.601 -30.982 1.00 82.19 184 ALA A N 1
ATOM 1370 C CA . ALA A 1 184 ? 9.710 17.107 -31.675 1.00 82.19 184 ALA A CA 1
ATOM 1371 C C . ALA A 1 184 ? 9.367 16.261 -32.917 1.00 82.19 184 ALA A C 1
ATOM 1373 O O . ALA A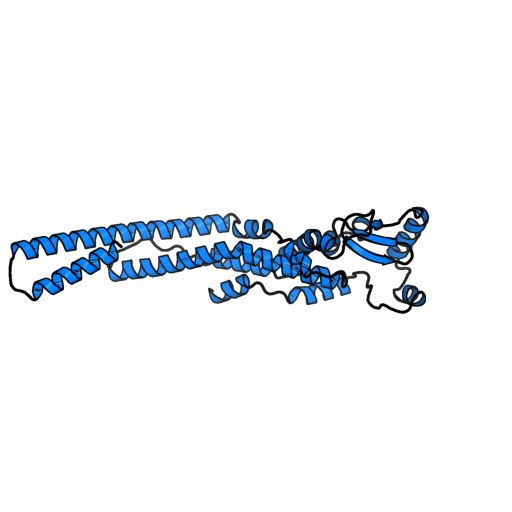 1 184 ? 10.224 16.007 -33.761 1.00 82.19 184 ALA A O 1
ATOM 1374 N N . GLY A 1 185 ? 8.099 15.855 -33.028 1.00 82.31 185 GLY A N 1
ATOM 1375 C CA . GLY A 1 185 ? 7.605 14.988 -34.105 1.00 82.31 185 GLY A CA 1
ATOM 1376 C C . GLY A 1 185 ? 7.598 13.493 -33.770 1.00 82.31 185 GLY A C 1
ATOM 1377 O O . GLY A 1 185 ? 7.025 12.718 -34.530 1.00 82.31 185 GLY A O 1
ATOM 1378 N N . CYS A 1 186 ? 8.162 13.099 -32.628 1.00 85.19 186 CYS A N 1
ATOM 1379 C CA . CYS A 1 186 ? 8.164 11.727 -32.127 1.00 85.19 186 CYS A CA 1
ATOM 1380 C C . CYS A 1 186 ? 7.402 11.623 -30.800 1.00 85.19 186 CYS A C 1
ATOM 1382 O O . CYS A 1 186 ? 7.102 12.632 -30.158 1.00 85.19 186 CYS A O 1
ATOM 1384 N N . LYS A 1 187 ? 7.061 10.396 -30.406 1.00 88.00 187 LYS A N 1
ATOM 1385 C CA . LYS A 1 187 ? 6.335 10.093 -29.169 1.00 88.00 187 LYS A CA 1
ATOM 1386 C C . LYS A 1 187 ? 7.205 9.288 -28.210 1.00 88.00 187 LYS A C 1
ATOM 1388 O O . LYS A 1 187 ? 8.163 8.643 -28.629 1.00 88.00 187 LYS A O 1
ATOM 1393 N N . GLY A 1 188 ? 6.844 9.341 -26.931 1.00 89.50 188 GLY A N 1
ATOM 1394 C CA . GLY A 1 188 ? 7.481 8.556 -25.881 1.00 89.50 188 GLY A CA 1
ATOM 1395 C C . GLY A 1 188 ? 8.724 9.204 -25.278 1.00 89.50 188 GLY A C 1
ATOM 1396 O O . GLY A 1 188 ? 8.862 10.430 -25.226 1.00 89.50 188 GLY A O 1
ATOM 1397 N N . MET A 1 189 ? 9.617 8.351 -24.793 1.00 86.69 189 MET A N 1
ATOM 1398 C CA . MET A 1 189 ? 10.858 8.699 -24.119 1.00 86.69 189 MET A CA 1
ATOM 1399 C C . MET A 1 189 ? 12.049 8.605 -25.070 1.00 86.69 189 MET A C 1
ATOM 1401 O O . MET A 1 189 ? 12.159 7.663 -25.851 1.00 86.69 189 MET A O 1
ATOM 1405 N N . ARG A 1 190 ? 12.992 9.545 -24.976 1.00 84.12 190 ARG A N 1
ATOM 1406 C CA . ARG A 1 190 ? 14.281 9.461 -25.675 1.00 84.12 190 ARG A CA 1
ATOM 1407 C C . ARG A 1 190 ? 15.246 8.542 -24.918 1.00 84.12 190 ARG A C 1
ATOM 1409 O O . ARG A 1 190 ? 15.514 8.764 -23.744 1.00 84.12 190 ARG A O 1
ATOM 1416 N N . LEU A 1 191 ? 15.817 7.561 -25.617 1.00 76.81 191 LEU A N 1
ATOM 1417 C CA . LEU A 1 191 ? 16.747 6.569 -25.064 1.00 76.81 191 LEU A CA 1
ATOM 1418 C C . LEU A 1 191 ? 18.216 6.902 -25.337 1.00 76.81 191 LEU A C 1
ATOM 1420 O O . LEU A 1 191 ? 19.054 6.776 -24.449 1.00 76.81 191 LEU A O 1
ATOM 1424 N N . ALA A 1 192 ? 18.537 7.328 -26.560 1.00 69.38 192 ALA A N 1
ATOM 1425 C CA . ALA A 1 192 ? 19.903 7.644 -26.970 1.00 69.38 192 ALA A CA 1
ATOM 1426 C C . ALA A 1 192 ? 19.926 8.682 -28.100 1.00 69.38 192 ALA A C 1
ATOM 1428 O O . ALA A 1 192 ? 19.009 8.738 -28.924 1.00 69.38 192 ALA A O 1
ATOM 1429 N N . ASN A 1 193 ? 21.002 9.471 -28.160 1.00 60.53 193 ASN A N 1
ATOM 1430 C CA . ASN A 1 193 ? 21.321 10.323 -29.304 1.00 60.53 193 ASN A CA 1
ATOM 1431 C C . ASN A 1 193 ? 22.356 9.615 -30.183 1.00 60.53 193 ASN A C 1
ATOM 1433 O O . ASN A 1 193 ? 23.443 9.295 -29.709 1.00 60.53 193 ASN A O 1
ATOM 1437 N N . ALA A 1 194 ? 22.039 9.420 -31.460 1.00 54.50 194 ALA A N 1
ATOM 1438 C CA . ALA A 1 194 ? 23.001 9.009 -32.472 1.00 54.50 194 ALA A CA 1
ATOM 1439 C C . ALA A 1 194 ? 23.175 10.121 -33.516 1.00 54.50 194 ALA A C 1
ATOM 1441 O O . ALA A 1 194 ? 22.303 10.971 -33.703 1.00 54.50 194 ALA A O 1
ATOM 1442 N N . SER A 1 195 ? 24.295 10.094 -34.238 1.00 45.84 195 SER A N 1
ATOM 1443 C CA . SER A 1 195 ? 24.661 11.087 -35.261 1.00 45.84 195 SER A CA 1
ATOM 1444 C C . SER A 1 195 ? 23.636 11.222 -36.402 1.00 45.84 195 SER A C 1
ATOM 1446 O O . SER A 1 195 ? 23.680 12.184 -37.161 1.00 45.84 195 SER A O 1
ATOM 1448 N N . PHE A 1 196 ? 22.725 10.256 -36.533 1.00 48.19 196 PHE A N 1
ATOM 1449 C CA . PHE A 1 196 ? 21.736 10.120 -37.607 1.00 48.19 196 PHE A CA 1
ATOM 1450 C C . PHE A 1 196 ? 20.278 10.133 -37.106 1.00 48.19 196 PHE A C 1
ATOM 1452 O O . PHE A 1 196 ? 19.361 9.914 -37.894 1.00 48.19 196 PHE A O 1
ATOM 1459 N N . GLY A 1 197 ? 20.039 10.394 -35.817 1.00 59.72 197 GLY A N 1
ATOM 1460 C CA . GLY A 1 197 ? 18.696 10.452 -35.231 1.00 59.72 197 GLY A CA 1
ATOM 1461 C C . GLY A 1 197 ? 18.678 10.077 -33.750 1.00 59.72 197 GLY A C 1
ATOM 1462 O O . GLY A 1 197 ? 19.638 9.511 -33.226 1.00 59.72 197 GLY A O 1
ATOM 1463 N N . ALA A 1 198 ? 17.582 10.394 -33.063 1.00 69.44 198 ALA A N 1
ATOM 1464 C CA . ALA A 1 198 ? 17.376 9.936 -31.691 1.00 69.44 198 ALA A CA 1
ATOM 1465 C C . ALA A 1 198 ? 16.651 8.589 -31.694 1.00 69.44 198 ALA A C 1
ATOM 1467 O O . ALA A 1 198 ? 15.783 8.357 -32.530 1.00 69.44 198 ALA A O 1
ATOM 1468 N N . TRP A 1 199 ? 16.955 7.723 -30.738 1.00 79.25 199 TRP A N 1
ATOM 1469 C CA . TRP A 1 199 ? 16.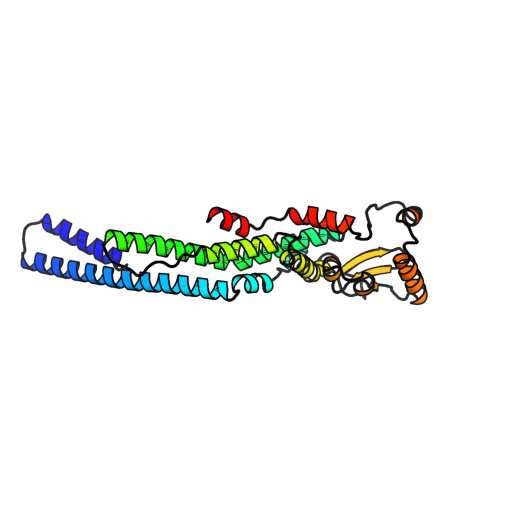162 6.521 -30.492 1.00 79.25 199 TRP A CA 1
ATOM 1470 C C . TRP A 1 199 ? 15.119 6.820 -29.427 1.00 79.25 199 TRP A C 1
ATOM 1472 O O . TRP A 1 199 ? 15.448 7.411 -28.394 1.00 79.25 199 TRP A O 1
ATOM 1482 N N . VAL A 1 200 ? 13.869 6.447 -29.690 1.00 84.69 200 VAL A N 1
ATOM 1483 C CA . VAL A 1 200 ? 12.736 6.696 -28.797 1.00 84.69 200 VAL A CA 1
ATOM 1484 C C . VAL A 1 200 ? 11.983 5.404 -28.502 1.00 84.69 200 VAL A C 1
ATOM 1486 O O . VAL A 1 200 ? 12.067 4.441 -29.261 1.00 84.69 200 VAL A O 1
ATOM 1489 N N . SER A 1 201 ? 11.247 5.382 -27.399 1.00 86.06 201 SER A N 1
ATOM 1490 C CA . SER A 1 201 ? 10.336 4.293 -27.056 1.00 86.06 201 SER A CA 1
ATOM 1491 C C . SER A 1 201 ? 9.070 4.859 -26.432 1.00 86.06 201 SER A C 1
ATOM 1493 O O . SER A 1 201 ? 9.154 5.722 -25.557 1.00 86.06 201 SER A O 1
ATOM 1495 N N . GLU A 1 202 ? 7.910 4.409 -26.906 1.00 89.69 202 GLU A N 1
ATOM 1496 C CA . GLU A 1 202 ? 6.619 4.748 -26.296 1.00 89.69 202 GLU A CA 1
ATOM 1497 C C . GLU A 1 202 ? 6.428 4.010 -24.963 1.00 89.69 202 GLU A C 1
ATOM 1499 O O . GLU A 1 202 ? 5.909 4.618 -24.032 1.00 89.69 202 GLU A O 1
ATOM 1504 N N . ASP A 1 203 ? 6.973 2.791 -24.849 1.00 90.00 203 ASP A N 1
ATOM 1505 C CA . ASP A 1 203 ? 6.858 1.902 -23.685 1.00 90.00 203 ASP A CA 1
ATOM 1506 C C . ASP A 1 203 ? 8.253 1.470 -23.167 1.00 90.00 203 ASP A C 1
ATOM 1508 O O . ASP A 1 203 ? 8.659 0.308 -23.295 1.00 90.00 203 ASP A O 1
ATOM 1512 N N . PRO A 1 204 ? 9.063 2.399 -22.621 1.00 84.25 204 PRO A N 1
ATOM 1513 C CA . PRO A 1 204 ? 10.437 2.114 -22.198 1.00 84.25 204 PRO A CA 1
ATOM 1514 C C . PRO A 1 204 ? 10.571 1.062 -21.081 1.00 84.25 204 PRO A C 1
ATOM 1516 O O . PRO A 1 204 ? 11.651 0.494 -20.904 1.00 84.25 204 PRO A O 1
ATOM 1519 N N . GLY A 1 205 ? 9.511 0.784 -20.328 1.00 83.69 205 GLY A N 1
ATOM 1520 C CA . GLY A 1 205 ? 9.421 -0.252 -19.304 1.00 83.69 205 GLY A CA 1
ATOM 1521 C C . GLY A 1 205 ? 9.535 -1.669 -19.865 1.00 83.69 205 GLY A C 1
ATOM 1522 O O . GLY A 1 205 ? 10.063 -2.550 -19.186 1.00 83.69 205 GLY A O 1
ATOM 1523 N N . GLU A 1 206 ? 9.173 -1.892 -21.130 1.00 83.62 206 GLU A N 1
ATOM 1524 C CA . GLU A 1 206 ? 9.364 -3.183 -21.809 1.00 83.62 206 GLU A CA 1
ATOM 1525 C C . GLU A 1 206 ? 10.845 -3.590 -21.889 1.00 83.62 206 GLU A C 1
ATOM 1527 O O . GLU A 1 206 ? 11.179 -4.777 -21.834 1.00 83.62 206 GLU A O 1
ATOM 1532 N N . LEU A 1 207 ? 11.762 -2.613 -21.899 1.00 79.81 207 LEU A N 1
ATOM 1533 C CA . LEU A 1 207 ? 13.204 -2.872 -21.814 1.00 79.81 207 LEU A CA 1
ATOM 1534 C C . LEU A 1 207 ? 13.593 -3.524 -20.479 1.00 79.81 207 LEU A C 1
ATOM 1536 O O . LEU A 1 207 ? 14.518 -4.336 -20.433 1.00 79.81 207 LEU A O 1
ATOM 1540 N N . LEU A 1 208 ? 12.885 -3.189 -19.394 1.00 81.06 208 LEU A N 1
ATOM 1541 C CA . LEU A 1 208 ? 13.089 -3.792 -18.074 1.00 81.06 208 LEU A CA 1
ATOM 1542 C C . LEU A 1 208 ? 12.444 -5.177 -17.981 1.00 81.06 208 LEU A C 1
ATOM 1544 O O . LEU A 1 208 ? 13.017 -6.076 -17.368 1.00 81.06 208 LEU A O 1
ATOM 1548 N N . ARG A 1 209 ? 11.291 -5.367 -18.634 1.00 80.88 209 ARG A N 1
ATOM 1549 C CA . ARG A 1 209 ? 10.605 -6.669 -18.735 1.00 80.88 209 ARG A CA 1
ATOM 1550 C C . ARG A 1 209 ? 11.358 -7.661 -19.634 1.00 80.88 209 ARG A C 1
ATOM 1552 O O . ARG A 1 209 ? 11.117 -8.864 -19.568 1.00 80.88 209 ARG A O 1
ATOM 1559 N N . GLY A 1 210 ? 12.334 -7.170 -20.395 1.00 72.19 210 GLY A N 1
ATOM 1560 C CA . GLY A 1 210 ? 13.279 -7.973 -21.158 1.00 72.19 210 GLY A CA 1
ATOM 1561 C C . GLY A 1 210 ? 12.849 -8.258 -22.589 1.00 72.19 210 GLY A C 1
ATOM 1562 O O . GLY A 1 210 ? 13.383 -9.191 -23.187 1.00 72.19 210 GLY A O 1
ATOM 1563 N N . SER A 1 211 ? 11.925 -7.457 -23.114 1.00 74.19 211 SER A N 1
ATOM 1564 C CA . SER A 1 211 ? 11.520 -7.467 -24.515 1.00 74.19 211 SER A CA 1
ATOM 1565 C C . SER A 1 211 ? 12.700 -7.121 -25.430 1.00 74.19 211 SER A C 1
ATOM 1567 O O . SER A 1 211 ? 13.613 -6.379 -25.047 1.00 74.19 211 SER A O 1
ATOM 1569 N N . ASP A 1 212 ? 12.697 -7.679 -26.643 1.00 69.69 212 ASP A N 1
ATOM 1570 C CA . ASP A 1 212 ? 13.761 -7.441 -27.616 1.00 69.69 212 ASP A CA 1
ATOM 1571 C C . ASP A 1 212 ? 13.824 -5.949 -27.972 1.00 69.69 212 ASP A C 1
ATOM 1573 O O . ASP A 1 212 ? 12.817 -5.300 -28.262 1.00 69.69 212 ASP A O 1
ATOM 1577 N N . LEU A 1 213 ? 15.039 -5.398 -28.018 1.00 65.81 213 LEU A N 1
ATOM 1578 C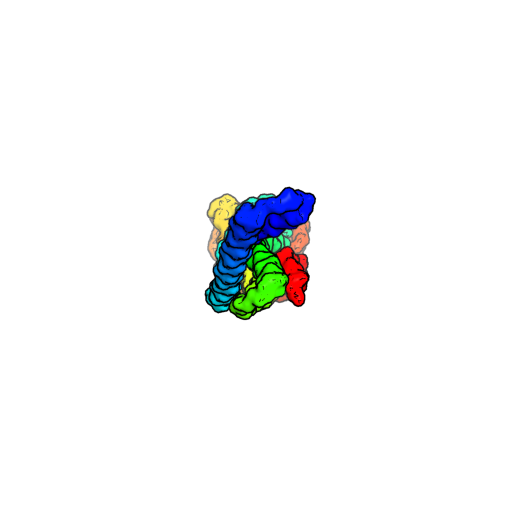 CA . LEU A 1 213 ? 15.251 -3.964 -28.226 1.00 65.81 213 LEU A CA 1
ATOM 1579 C C . LEU A 1 213 ? 14.631 -3.455 -29.543 1.00 65.81 213 LEU A C 1
ATOM 1581 O O . LEU A 1 213 ? 14.105 -2.348 -29.591 1.00 65.81 213 LEU A O 1
ATOM 1585 N N . LYS A 1 214 ? 14.638 -4.284 -30.594 1.00 69.69 214 LYS A N 1
ATOM 1586 C CA . LYS A 1 214 ? 14.043 -3.982 -31.910 1.00 69.69 214 LYS A CA 1
ATOM 1587 C C . LYS A 1 214 ? 12.519 -3.784 -31.873 1.00 69.69 214 LYS A C 1
ATOM 1589 O O . LYS A 1 214 ? 11.990 -3.105 -32.746 1.00 69.69 214 LYS A O 1
ATOM 1594 N N . ASP A 1 215 ? 11.841 -4.380 -30.892 1.00 72.88 215 ASP A N 1
ATOM 1595 C CA . ASP A 1 215 ? 10.379 -4.361 -30.782 1.00 72.88 215 ASP A CA 1
ATOM 1596 C C . ASP A 1 215 ? 9.890 -3.162 -29.956 1.00 72.88 215 ASP A C 1
ATOM 1598 O O . ASP A 1 215 ? 8.750 -2.728 -30.095 1.00 72.88 215 ASP A O 1
ATOM 1602 N N . VAL A 1 216 ? 10.772 -2.596 -29.126 1.00 74.44 216 VAL A N 1
ATOM 1603 C CA . VAL A 1 216 ? 10.456 -1.530 -28.160 1.00 74.44 216 VAL A CA 1
ATOM 1604 C C . VAL A 1 216 ? 11.020 -0.173 -28.589 1.00 74.44 216 VAL A C 1
ATOM 1606 O O . VAL A 1 216 ? 10.512 0.881 -28.194 1.00 74.44 216 VAL A O 1
ATOM 1609 N N . VAL A 1 217 ? 12.090 -0.175 -29.388 1.00 79.81 217 VAL A N 1
ATOM 1610 C CA . VAL A 1 217 ? 12.859 1.024 -29.723 1.00 79.81 217 VAL A CA 1
ATOM 1611 C C . VAL A 1 217 ? 12.679 1.388 -31.188 1.00 79.81 217 VAL A C 1
ATOM 1613 O O . VAL A 1 217 ? 12.961 0.603 -32.091 1.00 79.81 217 VAL A O 1
ATOM 1616 N N . THR A 1 218 ? 12.255 2.626 -31.433 1.00 81.81 218 THR A N 1
ATOM 1617 C CA . THR A 1 218 ? 12.035 3.155 -32.778 1.00 81.81 218 THR A CA 1
ATOM 1618 C C . THR A 1 218 ? 12.956 4.337 -33.078 1.00 81.81 218 THR A C 1
ATOM 1620 O O . THR A 1 218 ? 13.253 5.160 -32.204 1.00 81.81 218 THR A O 1
ATOM 1623 N N . PRO A 1 219 ? 13.461 4.444 -34.316 1.00 76.75 219 PRO A N 1
ATOM 1624 C CA . PRO A 1 219 ? 14.281 5.571 -34.721 1.00 76.75 219 PRO A CA 1
ATOM 1625 C C . PRO A 1 219 ? 13.404 6.806 -34.961 1.00 76.75 219 PRO A C 1
ATOM 1627 O O . PRO A 1 219 ? 12.548 6.833 -35.845 1.00 76.75 219 PRO A O 1
ATOM 1630 N N . CYS A 1 220 ? 13.671 7.874 -34.221 1.00 73.00 220 CYS A N 1
ATOM 1631 C CA . CYS A 1 220 ? 13.119 9.201 -34.453 1.00 73.00 220 CYS A CA 1
ATOM 1632 C C . CYS A 1 220 ? 13.985 9.924 -35.498 1.00 73.00 220 CYS A C 1
ATOM 1634 O O . CYS A 1 220 ? 14.914 10.666 -35.163 1.00 73.00 220 CYS A O 1
ATOM 1636 N N . THR A 1 221 ? 13.717 9.661 -36.782 1.00 68.38 221 THR A N 1
ATOM 1637 C CA . THR A 1 221 ? 14.382 10.345 -37.902 1.00 68.38 221 THR A CA 1
ATOM 1638 C C . THR A 1 221 ? 13.454 11.379 -38.528 1.00 68.38 221 THR A C 1
ATOM 1640 O O . THR A 1 221 ? 12.360 11.071 -38.998 1.00 68.38 221 THR A O 1
ATOM 1643 N N . GLY A 1 222 ? 13.915 12.627 -38.594 1.00 55.06 222 GLY A N 1
ATOM 1644 C CA . GLY A 1 222 ? 13.359 13.586 -39.539 1.00 55.06 222 GLY A CA 1
ATOM 1645 C C . GLY A 1 222 ? 13.797 13.182 -40.947 1.00 55.06 222 GLY A C 1
ATOM 1646 O O . GLY A 1 222 ? 14.906 13.508 -41.348 1.00 55.06 222 GLY A O 1
ATOM 1647 N N . HIS A 1 223 ? 12.960 12.446 -41.681 1.00 44.22 223 HIS A N 1
ATOM 1648 C CA . HIS A 1 223 ? 13.155 12.120 -43.104 1.00 44.22 223 HIS A CA 1
ATOM 1649 C C . HIS A 1 223 ? 14.483 11.410 -43.488 1.00 44.22 223 HIS A C 1
ATOM 1651 O O . HIS A 1 223 ? 15.168 11.833 -44.418 1.00 44.22 223 HIS A O 1
ATOM 1657 N N . GLY A 1 224 ? 14.821 10.285 -42.843 1.00 44.41 224 GLY A N 1
ATOM 1658 C CA . GLY A 1 224 ? 15.910 9.383 -43.265 1.00 44.41 224 GLY A CA 1
ATOM 1659 C C . GLY A 1 224 ? 15.394 8.073 -43.883 1.00 44.41 224 GLY A C 1
ATOM 1660 O O . GLY A 1 224 ? 14.403 7.515 -43.425 1.00 44.41 224 GLY A O 1
ATOM 1661 N N . SER A 1 225 ? 16.041 7.580 -44.943 1.00 44.78 225 SER A N 1
ATOM 1662 C CA . SER A 1 225 ? 15.643 6.380 -45.699 1.00 44.78 225 SER A CA 1
ATOM 1663 C C . SER A 1 225 ? 15.666 5.096 -44.851 1.00 44.78 225 SER A C 1
ATOM 1665 O O . SER A 1 225 ? 16.681 4.740 -44.258 1.00 44.78 225 SER A O 1
ATOM 1667 N N . MET A 1 226 ? 14.568 4.329 -44.887 1.00 45.41 226 MET A N 1
ATOM 1668 C CA . MET A 1 226 ? 14.376 3.047 -44.183 1.00 45.41 226 MET A CA 1
ATOM 1669 C C . MET A 1 226 ? 15.444 1.975 -44.504 1.00 45.41 226 MET A C 1
ATOM 1671 O O . MET A 1 226 ? 15.613 1.021 -43.747 1.00 45.41 226 MET A O 1
ATOM 1675 N N . LYS A 1 227 ? 16.194 2.133 -45.606 1.00 44.25 227 LYS A N 1
ATOM 1676 C CA . LYS A 1 227 ? 17.303 1.240 -45.989 1.00 44.25 227 LYS A CA 1
ATOM 1677 C C . LYS A 1 227 ? 18.543 1.385 -45.104 1.00 44.25 227 LYS A C 1
ATOM 1679 O O . LYS A 1 227 ? 19.161 0.366 -44.816 1.00 44.25 227 LYS A O 1
ATOM 1684 N N . ASP A 1 228 ? 18.866 2.595 -44.653 1.00 48.31 228 ASP A N 1
ATOM 1685 C CA . ASP A 1 228 ? 20.052 2.838 -43.817 1.00 48.31 228 ASP A CA 1
ATOM 1686 C C . ASP A 1 228 ? 19.815 2.351 -42.374 1.00 48.31 228 ASP A C 1
ATOM 1688 O O . ASP A 1 228 ? 20.725 1.857 -41.706 1.00 48.31 228 ASP A O 1
ATOM 1692 N N . LEU A 1 229 ? 18.550 2.384 -41.935 1.00 49.28 229 LEU A N 1
ATOM 1693 C CA . LEU A 1 229 ? 18.083 1.836 -40.659 1.00 49.28 229 LEU A CA 1
ATOM 1694 C C . LEU A 1 229 ? 18.147 0.303 -40.606 1.00 49.28 229 LEU A C 1
ATOM 1696 O O . LEU A 1 229 ? 18.603 -0.258 -39.612 1.00 49.28 229 LEU A O 1
ATOM 1700 N N . LEU A 1 230 ? 17.752 -0.383 -41.685 1.00 44.41 230 LEU A N 1
ATOM 1701 C CA . LEU A 1 230 ? 17.773 -1.849 -41.761 1.00 44.41 230 LEU A CA 1
ATOM 1702 C C . LEU A 1 230 ? 19.193 -2.432 -41.757 1.00 44.41 230 LEU A C 1
ATOM 1704 O O . LEU A 1 230 ? 19.390 -3.507 -41.201 1.00 44.41 230 LEU A O 1
ATOM 1708 N N . SER A 1 231 ? 20.188 -1.745 -42.328 1.00 47.09 231 SER A N 1
ATOM 1709 C CA . SER A 1 231 ? 21.596 -2.164 -42.240 1.00 47.09 231 SER A CA 1
ATOM 1710 C C . SER A 1 231 ? 22.189 -2.003 -40.840 1.00 47.09 231 SER A C 1
ATOM 1712 O O . SER A 1 231 ? 23.057 -2.784 -40.459 1.00 47.09 231 SER A O 1
ATOM 1714 N N . LEU A 1 232 ? 21.715 -1.022 -40.067 1.00 45.34 232 LEU A N 1
ATOM 1715 C CA . LEU A 1 232 ? 22.252 -0.730 -38.739 1.00 45.34 232 LEU A CA 1
ATOM 1716 C C . LEU A 1 232 ? 21.654 -1.637 -37.660 1.00 45.34 232 LEU A C 1
ATOM 1718 O O . LEU A 1 232 ? 22.384 -2.126 -36.807 1.00 45.34 232 LEU A O 1
ATOM 1722 N N . VAL A 1 233 ? 20.350 -1.925 -37.747 1.00 43.69 233 VAL A N 1
ATOM 1723 C CA . VAL A 1 233 ? 19.699 -2.937 -36.900 1.00 43.69 233 VAL A CA 1
ATOM 1724 C C . VAL A 1 233 ? 20.342 -4.304 -37.134 1.00 43.69 233 VAL A C 1
ATOM 1726 O O . VAL A 1 233 ? 20.642 -4.992 -36.170 1.00 43.69 233 VAL A O 1
ATOM 1729 N N . LYS A 1 234 ? 20.673 -4.650 -38.387 1.00 42.12 234 LYS A N 1
ATOM 1730 C CA . LYS A 1 234 ? 21.408 -5.884 -38.710 1.00 42.12 234 LYS A CA 1
ATOM 1731 C C . LYS A 1 234 ? 22.830 -5.907 -38.141 1.00 42.12 234 LYS A C 1
ATOM 1733 O O . LYS A 1 234 ? 23.249 -6.920 -37.611 1.00 42.12 234 LYS A O 1
ATOM 1738 N N . ALA A 1 235 ? 23.553 -4.786 -38.185 1.00 39.12 235 ALA A N 1
ATOM 1739 C CA . ALA A 1 235 ? 24.892 -4.684 -37.596 1.00 39.12 235 ALA A CA 1
ATOM 1740 C C . ALA A 1 235 ? 24.889 -4.744 -36.053 1.00 39.12 235 ALA A C 1
ATOM 1742 O O . ALA A 1 235 ? 25.888 -5.149 -35.456 1.00 39.12 235 ALA A O 1
ATOM 1743 N N . TRP A 1 236 ? 23.778 -4.354 -35.416 1.00 41.09 236 TRP A N 1
ATOM 1744 C CA . TRP A 1 236 ? 23.591 -4.437 -33.965 1.00 41.09 236 TRP A CA 1
ATOM 1745 C C . TRP A 1 236 ? 23.130 -5.836 -33.517 1.00 41.09 236 TRP A C 1
ATOM 1747 O O . TRP A 1 236 ? 23.592 -6.316 -32.486 1.00 41.09 236 TRP A O 1
ATOM 1757 N N . ASP A 1 237 ? 22.299 -6.504 -34.327 1.00 37.72 237 ASP A N 1
ATOM 1758 C CA . ASP A 1 237 ? 21.827 -7.891 -34.148 1.00 37.72 237 ASP A CA 1
ATOM 1759 C C . ASP A 1 237 ? 22.944 -8.927 -34.429 1.00 37.72 237 ASP A C 1
ATOM 1761 O O . ASP A 1 237 ? 23.041 -9.943 -33.748 1.00 37.72 237 ASP A O 1
ATOM 1765 N N . ASP A 1 238 ? 23.865 -8.631 -35.361 1.00 34.66 238 ASP A N 1
ATOM 1766 C CA . ASP A 1 238 ? 25.003 -9.499 -35.722 1.00 34.66 238 ASP A CA 1
ATOM 1767 C C . ASP A 1 238 ? 26.237 -9.339 -34.795 1.00 34.66 238 ASP A C 1
ATOM 1769 O O . ASP A 1 238 ? 27.283 -9.945 -35.041 1.00 34.66 238 ASP A O 1
ATOM 1773 N N . GLY A 1 239 ? 26.166 -8.512 -33.741 1.00 34.34 239 GLY A N 1
ATOM 1774 C CA . GLY A 1 239 ? 27.261 -8.329 -32.768 1.00 34.34 239 GLY A CA 1
ATOM 1775 C C . GLY A 1 239 ? 28.579 -7.796 -33.358 1.00 34.34 239 GLY A C 1
ATOM 1776 O O . GLY A 1 239 ? 29.637 -7.931 -32.743 1.00 34.34 239 GLY A O 1
ATOM 1777 N N . LEU A 1 240 ? 28.530 -7.205 -34.557 1.00 31.53 240 LEU A N 1
ATOM 1778 C CA . LEU A 1 240 ? 29.697 -6.911 -35.399 1.00 31.53 240 LEU A CA 1
ATOM 1779 C C . LEU A 1 240 ? 30.255 -5.494 -35.232 1.00 31.53 240 LEU A C 1
ATOM 1781 O O . LEU A 1 240 ? 31.238 -5.151 -35.878 1.00 31.53 2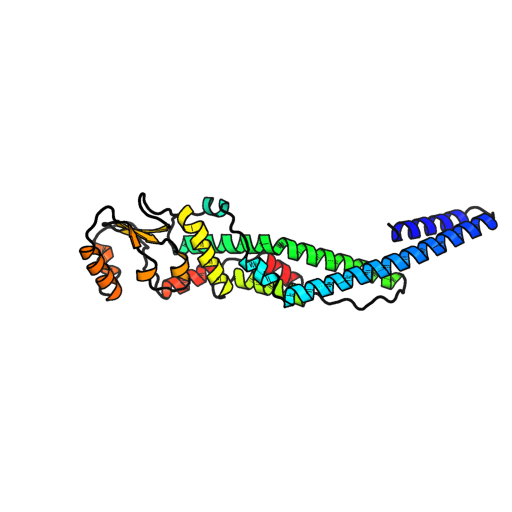40 LEU A O 1
ATOM 1785 N N . ILE A 1 241 ? 29.678 -4.692 -34.337 1.00 32.31 241 ILE A N 1
ATOM 1786 C CA . ILE A 1 241 ? 30.294 -3.453 -33.866 1.00 32.31 241 ILE A CA 1
ATOM 1787 C C . ILE A 1 241 ? 30.545 -3.623 -32.375 1.00 32.31 241 ILE A C 1
ATOM 1789 O O . ILE A 1 241 ? 29.661 -3.426 -31.540 1.00 32.31 241 ILE A O 1
ATOM 1793 N N . SER A 1 242 ? 31.771 -4.014 -32.033 1.00 37.44 242 SER A N 1
ATOM 1794 C CA . SER A 1 242 ? 32.220 -3.930 -30.648 1.00 37.44 242 SER A CA 1
ATOM 1795 C C . SER A 1 242 ? 32.119 -2.474 -30.181 1.00 37.44 242 SER A C 1
ATOM 1797 O O . SER A 1 242 ? 32.349 -1.540 -30.956 1.00 37.44 242 SER A O 1
ATOM 1799 N N . ALA A 1 243 ? 31.835 -2.265 -28.894 1.00 36.00 243 ALA A N 1
ATOM 1800 C CA . ALA A 1 243 ? 31.839 -0.945 -28.260 1.00 36.00 243 ALA A CA 1
ATOM 1801 C C . ALA A 1 243 ? 33.149 -0.149 -28.491 1.00 36.00 243 ALA A C 1
ATOM 1803 O O . ALA A 1 243 ? 33.201 1.042 -28.199 1.00 36.00 243 ALA A O 1
ATOM 1804 N N . GLU A 1 244 ? 34.198 -0.788 -29.019 1.00 30.86 244 GLU A N 1
ATOM 1805 C CA . GLU A 1 244 ? 35.483 -0.225 -29.428 1.00 30.86 244 GLU A CA 1
ATOM 1806 C C . GLU A 1 244 ? 35.437 0.576 -30.749 1.00 30.86 244 GLU A C 1
ATOM 1808 O O . GLU A 1 244 ? 36.138 1.578 -30.870 1.00 30.86 244 GLU A O 1
ATOM 1813 N N . GLU A 1 245 ? 34.607 0.203 -31.730 1.00 33.84 245 GLU A N 1
ATOM 1814 C CA . GLU A 1 245 ? 34.588 0.863 -33.054 1.00 33.84 245 GLU A CA 1
ATOM 1815 C C . GLU A 1 245 ? 33.672 2.095 -33.095 1.00 33.84 245 GLU A C 1
ATOM 1817 O O . GLU A 1 245 ? 33.924 3.039 -33.844 1.00 33.84 245 GLU A O 1
ATOM 1822 N N . VAL A 1 246 ? 32.687 2.175 -32.192 1.00 38.59 246 VAL A N 1
ATOM 1823 C CA . VAL A 1 246 ? 31.915 3.411 -31.955 1.00 38.59 246 VAL A CA 1
ATOM 1824 C C . VAL A 1 246 ? 32.752 4.456 -31.195 1.00 38.59 246 VAL A C 1
ATOM 1826 O O . VAL A 1 246 ? 32.534 5.657 -31.358 1.00 38.59 246 VAL A O 1
ATOM 1829 N N . ARG A 1 247 ? 33.779 4.034 -30.432 1.00 35.56 247 ARG A N 1
ATOM 1830 C CA . ARG A 1 247 ? 34.688 4.942 -29.695 1.00 35.56 247 ARG A CA 1
ATOM 1831 C C . ARG A 1 247 ? 35.592 5.781 -30.603 1.00 35.56 247 ARG A C 1
ATOM 1833 O O . ARG A 1 247 ? 36.105 6.795 -30.137 1.00 35.56 247 ARG A O 1
ATOM 1840 N N . GLN A 1 248 ? 35.795 5.404 -31.869 1.00 31.12 248 GLN A N 1
ATOM 1841 C CA . GLN A 1 248 ? 36.704 6.130 -32.769 1.00 31.12 248 GLN A CA 1
ATOM 1842 C C . GLN A 1 248 ? 36.062 7.287 -33.550 1.00 31.12 248 GLN A C 1
ATOM 1844 O O . GLN A 1 248 ? 36.800 8.035 -34.188 1.00 31.12 248 GLN A O 1
ATOM 1849 N N . MET A 1 249 ? 34.740 7.507 -33.482 1.00 31.94 249 MET A N 1
ATOM 1850 C CA . MET A 1 249 ? 34.106 8.579 -34.269 1.00 31.94 249 MET A CA 1
ATOM 1851 C C . MET A 1 249 ? 33.689 9.845 -33.523 1.00 31.94 249 MET A C 1
ATOM 1853 O O . MET A 1 249 ? 33.515 10.845 -34.204 1.00 31.94 249 MET A O 1
ATOM 1857 N N . HIS A 1 250 ? 33.621 9.900 -32.191 1.00 31.62 250 HIS A N 1
ATOM 1858 C CA . HIS A 1 250 ? 33.571 11.189 -31.485 1.00 31.62 250 HIS A CA 1
ATOM 1859 C C . HIS A 1 250 ? 34.037 11.061 -30.032 1.00 31.62 250 HIS A C 1
ATOM 1861 O O . HIS A 1 250 ? 33.475 10.321 -29.230 1.00 31.62 250 HIS A O 1
ATOM 1867 N N . HIS A 1 251 ? 35.081 11.815 -29.693 1.00 29.41 251 HIS A N 1
ATOM 1868 C CA . HIS A 1 251 ? 35.496 12.055 -28.318 1.00 29.41 251 HIS A CA 1
ATOM 1869 C C . HIS A 1 251 ? 34.434 12.883 -27.569 1.00 29.41 251 HIS A C 1
ATOM 1871 O O . HIS A 1 251 ? 34.068 13.955 -28.045 1.00 29.41 251 HIS A O 1
ATOM 1877 N N . ILE A 1 252 ? 34.091 12.420 -26.353 1.00 31.19 252 ILE A N 1
ATOM 1878 C CA . ILE A 1 252 ? 33.216 13.032 -25.325 1.00 31.19 252 ILE A CA 1
ATOM 1879 C C . ILE A 1 252 ? 31.724 12.813 -25.665 1.00 31.19 252 ILE A C 1
ATOM 1881 O O . ILE A 1 252 ? 31.191 13.469 -26.545 1.00 31.19 252 ILE A O 1
ATOM 1885 N N . ASP A 1 253 ? 31.007 11.840 -25.100 1.00 30.31 253 ASP A N 1
ATOM 1886 C CA . ASP A 1 253 ? 30.850 11.524 -23.675 1.00 30.31 253 ASP A CA 1
ATOM 1887 C C . ASP A 1 253 ? 30.798 10.001 -23.439 1.00 30.31 253 ASP A C 1
ATOM 1889 O O . ASP A 1 253 ? 30.299 9.240 -24.272 1.00 30.31 253 ASP A O 1
ATOM 1893 N N . LYS A 1 254 ? 31.373 9.547 -22.324 1.00 34.53 254 LYS A N 1
ATOM 1894 C CA . LYS A 1 254 ? 31.452 8.126 -21.954 1.00 34.53 254 LYS A CA 1
ATOM 1895 C C . LYS A 1 254 ? 30.130 7.682 -21.316 1.00 34.53 254 LYS A C 1
ATOM 1897 O O . LYS A 1 254 ? 29.522 8.457 -20.595 1.00 34.53 254 LYS A O 1
ATOM 1902 N N . ASP A 1 255 ? 29.757 6.424 -21.566 1.00 34.12 255 ASP A N 1
ATOM 1903 C CA . ASP A 1 255 ? 28.709 5.638 -20.877 1.00 34.12 255 ASP A CA 1
ATOM 1904 C C . ASP A 1 255 ? 27.374 5.392 -21.608 1.00 34.12 255 ASP A C 1
ATOM 1906 O O . ASP A 1 255 ? 26.350 5.138 -20.979 1.00 34.12 255 ASP A O 1
ATOM 1910 N N . ALA A 1 256 ? 27.375 5.295 -22.940 1.00 34.97 256 ALA A N 1
ATOM 1911 C CA . ALA A 1 256 ? 26.310 4.571 -23.647 1.00 34.97 256 ALA A CA 1
ATOM 1912 C C . ALA A 1 256 ? 26.653 3.069 -23.723 1.00 34.97 256 ALA A C 1
ATOM 1914 O O . ALA A 1 256 ? 27.298 2.616 -24.668 1.00 34.97 256 ALA A O 1
ATOM 1915 N N . HIS A 1 257 ? 26.263 2.300 -22.702 1.00 36.69 257 HIS A N 1
ATOM 1916 C CA . HIS A 1 257 ? 26.306 0.833 -22.739 1.00 36.69 257 HIS A CA 1
ATOM 1917 C C . HIS A 1 257 ? 24.982 0.309 -23.310 1.00 36.69 257 HIS A C 1
ATOM 1919 O O . HIS A 1 257 ? 23.910 0.678 -22.826 1.00 36.69 257 HIS A O 1
ATOM 1925 N N . SER A 1 258 ? 25.039 -0.566 -24.321 1.00 37.06 258 SER A N 1
ATOM 1926 C CA . SER A 1 258 ? 23.909 -1.448 -24.624 1.00 37.06 258 SER A CA 1
ATOM 1927 C C . SER A 1 258 ? 23.605 -2.263 -23.371 1.00 37.06 258 SER A C 1
ATOM 1929 O O . SER A 1 258 ? 24.534 -2.780 -22.749 1.00 37.06 258 SER A O 1
ATOM 1931 N N . CYS A 1 259 ? 22.339 -2.357 -22.975 1.00 39.84 259 CYS A N 1
ATOM 1932 C CA . CYS A 1 259 ? 21.991 -2.989 -21.711 1.00 39.84 259 CYS A CA 1
ATOM 1933 C C . CYS A 1 259 ? 22.050 -4.524 -21.829 1.00 39.84 259 CYS A C 1
ATOM 1935 O O . CYS A 1 259 ? 21.056 -5.168 -22.147 1.00 39.84 259 CYS A O 1
ATOM 1937 N N . ASP A 1 260 ? 23.238 -5.094 -21.630 1.00 44.03 260 ASP A N 1
ATOM 1938 C CA . ASP A 1 260 ? 23.479 -6.536 -21.544 1.00 44.03 260 ASP A CA 1
ATOM 1939 C C . ASP A 1 260 ? 23.141 -7.097 -20.138 1.00 44.03 260 ASP A C 1
ATOM 1941 O O . ASP A 1 260 ? 22.586 -6.414 -19.270 1.00 44.03 260 ASP A O 1
ATOM 1945 N N . GLU A 1 261 ? 23.498 -8.359 -19.887 1.00 42.12 261 GLU A N 1
ATOM 1946 C CA . GLU A 1 261 ? 23.375 -9.042 -18.587 1.00 42.12 261 GLU A CA 1
ATOM 1947 C C . GLU A 1 261 ? 24.129 -8.311 -17.446 1.00 42.12 261 GLU A C 1
ATOM 1949 O O . GLU A 1 261 ? 23.733 -8.351 -16.274 1.00 42.12 261 GLU A O 1
ATOM 1954 N N . GLN A 1 262 ? 25.186 -7.568 -17.785 1.00 38.72 262 GLN A N 1
ATOM 1955 C CA . GLN A 1 262 ? 25.985 -6.750 -16.876 1.00 38.72 262 GLN A CA 1
ATOM 1956 C C . GLN A 1 262 ? 25.278 -5.428 -16.528 1.00 38.72 262 GLN A C 1
ATOM 1958 O O . GLN A 1 262 ? 25.281 -5.012 -15.371 1.00 38.72 262 GLN A O 1
ATOM 1963 N N . CYS A 1 263 ? 24.584 -4.808 -17.483 1.00 42.97 263 CYS A N 1
ATOM 1964 C CA . CYS A 1 263 ? 23.681 -3.685 -17.230 1.00 42.97 263 CYS A CA 1
ATOM 1965 C C . CYS A 1 263 ? 22.470 -4.113 -16.398 1.00 42.97 263 CYS A C 1
ATOM 1967 O O . CYS A 1 263 ? 22.147 -3.425 -15.436 1.00 42.97 263 CYS A O 1
ATOM 1969 N N . ARG A 1 264 ? 21.843 -5.266 -16.687 1.00 48.31 264 ARG A N 1
ATOM 1970 C CA . ARG A 1 264 ? 20.770 -5.814 -15.835 1.00 48.31 264 ARG A CA 1
ATOM 1971 C C . ARG A 1 264 ? 21.253 -6.029 -14.408 1.00 48.31 264 ARG A C 1
ATOM 1973 O O . ARG A 1 264 ? 20.599 -5.560 -13.489 1.00 48.31 264 ARG A O 1
ATOM 1980 N N . SER A 1 265 ? 22.412 -6.655 -14.210 1.00 46.44 265 SER A N 1
ATOM 1981 C CA . SER A 1 265 ? 22.953 -6.877 -12.863 1.00 46.44 265 SER A CA 1
ATOM 1982 C C . SER A 1 265 ? 23.339 -5.576 -12.147 1.00 46.44 265 SER A C 1
ATOM 1984 O O . SER A 1 265 ? 23.021 -5.428 -10.969 1.00 46.44 265 SER A O 1
ATOM 1986 N N . GLN A 1 266 ? 23.935 -4.592 -12.830 1.00 46.97 266 GLN A N 1
ATOM 1987 C CA . GLN A 1 266 ? 24.189 -3.265 -12.252 1.00 46.97 266 GLN A CA 1
ATOM 1988 C C . GLN A 1 266 ? 22.896 -2.506 -11.940 1.00 46.97 266 GLN A C 1
ATOM 1990 O O . GLN A 1 266 ? 22.802 -1.866 -10.894 1.00 46.97 266 GLN A O 1
ATOM 1995 N N . LEU A 1 267 ? 21.881 -2.614 -12.797 1.00 48.44 267 LEU A N 1
ATOM 1996 C CA . LEU A 1 267 ? 20.561 -2.041 -12.573 1.00 48.44 267 LEU A CA 1
ATOM 1997 C C . LEU A 1 267 ? 19.895 -2.692 -11.357 1.00 48.44 267 LEU A C 1
ATOM 1999 O O . LEU A 1 267 ? 19.424 -1.978 -10.482 1.00 48.44 267 LEU A O 1
ATOM 2003 N N . THR A 1 268 ? 19.935 -4.022 -11.229 1.00 50.56 268 THR A N 1
ATOM 2004 C CA . THR A 1 268 ? 19.438 -4.743 -10.048 1.00 50.56 268 THR A CA 1
ATOM 2005 C C . THR A 1 268 ? 20.176 -4.311 -8.777 1.00 50.56 268 THR A C 1
ATOM 2007 O O . THR A 1 268 ? 19.537 -4.104 -7.749 1.00 50.56 268 THR A O 1
ATOM 2010 N N . ILE A 1 269 ? 21.498 -4.108 -8.838 1.00 51.06 269 ILE A N 1
ATOM 2011 C CA . ILE A 1 269 ? 22.307 -3.628 -7.703 1.00 51.06 269 ILE A CA 1
ATOM 2012 C C . ILE A 1 269 ? 21.946 -2.182 -7.322 1.00 51.06 269 ILE A C 1
ATOM 2014 O O . ILE A 1 269 ? 21.813 -1.881 -6.136 1.00 51.06 269 ILE A O 1
ATOM 2018 N N . HIS A 1 270 ? 21.757 -1.285 -8.295 1.00 43.47 270 HIS A N 1
ATOM 2019 C CA . HIS A 1 270 ? 21.392 0.113 -8.037 1.00 43.47 270 HIS A CA 1
ATOM 2020 C C . HIS A 1 270 ? 19.944 0.270 -7.553 1.00 43.47 270 HIS A C 1
ATOM 2022 O O . HIS A 1 270 ? 19.683 1.039 -6.621 1.00 43.47 270 HIS A O 1
ATOM 2028 N N . LEU A 1 271 ? 19.020 -0.508 -8.117 1.00 44.75 271 LEU A N 1
ATOM 2029 C CA . LEU A 1 271 ? 17.620 -0.560 -7.709 1.00 44.75 271 LEU A CA 1
ATOM 2030 C C . LEU A 1 271 ? 17.443 -1.165 -6.300 1.00 44.75 271 LEU A C 1
ATOM 2032 O O . LEU A 1 271 ? 16.569 -0.732 -5.554 1.00 44.75 271 LEU A O 1
ATOM 2036 N N . ALA A 1 272 ? 18.306 -2.102 -5.882 1.00 50.12 272 ALA A N 1
ATOM 2037 C CA . ALA A 1 272 ? 18.231 -2.764 -4.569 1.00 50.12 272 ALA A CA 1
ATOM 2038 C C . ALA A 1 272 ? 18.520 -1.834 -3.371 1.00 50.12 272 ALA A C 1
ATOM 2040 O O . ALA A 1 272 ? 18.443 -2.258 -2.217 1.00 50.12 272 ALA A O 1
ATOM 2041 N N . SER A 1 273 ? 18.858 -0.565 -3.621 1.00 53.03 273 SER A N 1
ATOM 2042 C CA . SER A 1 273 ? 19.077 0.441 -2.577 1.00 53.03 273 SER A CA 1
ATOM 2043 C C . SER A 1 273 ? 17.786 1.064 -2.028 1.00 53.03 273 SER A C 1
ATOM 2045 O O . SER A 1 273 ? 17.835 1.724 -0.985 1.00 53.03 273 SER A O 1
ATOM 2047 N N . GLN A 1 274 ? 16.639 0.866 -2.689 1.00 64.81 274 GLN A N 1
ATOM 2048 C CA . GLN A 1 274 ? 15.373 1.455 -2.255 1.00 64.81 274 GLN A CA 1
ATOM 2049 C C . GLN A 1 274 ? 14.770 0.677 -1.084 1.00 64.81 274 GLN A C 1
ATOM 2051 O O . GLN A 1 274 ? 14.689 -0.550 -1.090 1.00 64.81 274 GLN A O 1
ATOM 2056 N N . ARG A 1 275 ? 14.340 1.408 -0.053 1.00 70.88 275 ARG A N 1
ATOM 2057 C CA . ARG A 1 275 ? 13.695 0.839 1.131 1.00 70.88 275 ARG A CA 1
ATOM 2058 C C . ARG A 1 275 ? 12.270 1.349 1.233 1.00 70.88 275 ARG A C 1
ATOM 2060 O O . ARG A 1 275 ? 12.053 2.557 1.219 1.00 70.88 275 ARG A O 1
ATOM 2067 N N . SER A 1 276 ? 11.326 0.426 1.380 1.00 76.12 276 SER A N 1
ATOM 2068 C CA . SER A 1 276 ? 9.949 0.764 1.733 1.00 76.12 276 SER A CA 1
ATOM 2069 C C . SER A 1 276 ? 9.862 1.102 3.223 1.00 76.12 276 SER A C 1
ATOM 2071 O O . SER A 1 276 ? 10.280 0.318 4.083 1.00 76.12 276 SER A O 1
ATOM 2073 N N . ILE A 1 277 ? 9.268 2.255 3.531 1.00 78.50 277 ILE A N 1
ATOM 2074 C CA . ILE A 1 277 ? 9.004 2.688 4.909 1.00 78.50 277 ILE A CA 1
ATOM 2075 C C . ILE A 1 277 ? 7.984 1.748 5.555 1.00 78.50 277 ILE A C 1
ATOM 2077 O O . ILE A 1 277 ? 8.100 1.419 6.738 1.00 78.50 277 ILE A O 1
ATOM 2081 N N . ILE A 1 278 ? 7.002 1.277 4.782 1.00 71.50 278 ILE A N 1
ATOM 2082 C CA . ILE A 1 278 ? 5.988 0.344 5.276 1.00 71.50 278 ILE A CA 1
ATOM 2083 C C . ILE A 1 278 ? 6.594 -1.021 5.567 1.00 71.50 278 ILE A C 1
ATOM 2085 O O . ILE A 1 278 ? 6.295 -1.589 6.617 1.00 71.50 278 ILE A O 1
ATOM 2089 N N . ALA A 1 279 ? 7.493 -1.527 4.722 1.00 68.75 279 ALA A N 1
ATOM 2090 C CA . ALA A 1 279 ? 8.196 -2.773 5.004 1.00 68.75 279 ALA A CA 1
ATOM 2091 C C . ALA A 1 279 ? 8.987 -2.685 6.325 1.00 68.75 279 ALA A C 1
ATOM 2093 O O . ALA A 1 279 ? 8.884 -3.581 7.166 1.00 68.75 279 ALA A O 1
ATOM 2094 N N . GLU A 1 280 ? 9.714 -1.585 6.559 1.00 76.56 280 GLU A N 1
ATOM 2095 C CA . GLU A 1 280 ? 10.423 -1.358 7.827 1.00 76.56 280 GLU A CA 1
ATOM 2096 C C . GLU A 1 280 ? 9.467 -1.212 9.024 1.00 76.56 280 GLU A C 1
ATOM 2098 O O . GLU A 1 280 ? 9.750 -1.723 10.111 1.00 76.56 280 GLU A O 1
ATOM 2103 N N . ALA A 1 281 ? 8.331 -0.533 8.846 1.00 71.25 281 ALA A N 1
ATOM 2104 C CA . ALA A 1 281 ? 7.325 -0.372 9.891 1.00 71.25 281 ALA A CA 1
ATOM 2105 C C . ALA A 1 281 ? 6.684 -1.714 10.274 1.00 71.25 281 ALA A C 1
ATOM 2107 O O . ALA A 1 281 ? 6.566 -2.014 11.461 1.00 71.25 281 ALA A O 1
ATOM 2108 N N . MET A 1 282 ? 6.321 -2.545 9.292 1.00 76.25 282 MET A N 1
ATOM 2109 C CA . MET A 1 282 ? 5.718 -3.858 9.538 1.00 76.25 282 MET A CA 1
ATOM 2110 C C . MET A 1 282 ? 6.702 -4.830 10.196 1.00 76.25 282 MET A C 1
ATOM 2112 O O . MET A 1 282 ? 6.296 -5.609 11.053 1.00 76.25 282 MET A O 1
ATOM 2116 N N . LEU A 1 283 ? 8.001 -4.754 9.875 1.00 72.44 283 LEU A N 1
ATOM 2117 C CA . LEU A 1 283 ? 9.029 -5.541 10.570 1.00 72.44 283 LEU A CA 1
ATOM 2118 C C . LEU A 1 283 ? 9.120 -5.225 12.064 1.00 72.44 283 LEU A C 1
ATOM 2120 O O . LEU A 1 283 ? 9.406 -6.123 12.842 1.00 72.44 283 LEU A O 1
ATOM 2124 N N . LYS A 1 284 ? 8.879 -3.973 12.471 1.00 70.69 284 LYS A N 1
ATOM 2125 C CA . LYS A 1 284 ? 8.892 -3.570 13.889 1.00 70.69 284 LYS A CA 1
ATOM 2126 C C . LYS A 1 284 ? 7.638 -3.995 14.656 1.00 70.69 284 LYS A C 1
ATOM 2128 O O . LYS A 1 284 ? 7.633 -3.906 15.880 1.00 70.69 284 LYS A O 1
ATOM 2133 N N . LEU A 1 285 ? 6.571 -4.362 13.947 1.00 64.38 285 LEU A N 1
ATOM 2134 C CA . LEU A 1 285 ? 5.306 -4.810 14.536 1.00 64.38 285 LEU A CA 1
ATOM 2135 C C . LEU A 1 285 ? 5.225 -6.333 14.696 1.00 64.38 285 LEU A C 1
ATOM 2137 O O . LEU A 1 285 ? 4.357 -6.795 15.431 1.00 64.38 285 LEU A O 1
ATOM 2141 N N . ARG A 1 286 ? 6.102 -7.080 14.016 1.00 58.53 286 ARG A N 1
ATOM 2142 C CA . ARG A 1 286 ? 6.316 -8.518 14.224 1.00 58.53 286 ARG A CA 1
ATOM 2143 C C . ARG A 1 286 ? 7.220 -8.765 15.427 1.00 58.53 286 ARG A C 1
ATOM 2145 O O . ARG A 1 286 ? 6.998 -9.793 16.099 1.00 58.53 286 ARG A O 1
#